Protein 5W98 (pdb70)

Organism: Planobispora rosea (NCBI:txid35762)

B-factor: mean 18.96, std 10.49, range [7.96, 79.74]

Nearest PDB structures (foldseek):
  5w98-assembly1_A  TM=1.003E+00  e=4.709E-50  Planobispora rosea
  8ejz-assembly1_A  TM=9.948E-01  e=1.877E-47  Planobispora rosea
  8ejz-assembly2_B  TM=9.951E-01  e=2.194E-47  Planobispora rosea
  5w99-assembly1_A  TM=9.902E-01  e=6.819E-46  Planobispora rosea
  8ejy-assembly1_A  TM=9.884E-01  e=7.020E-44  Planobispora rosea

Secondary structure (DSSP, 8-state):
---EEEEEE--SS--HHHHHHHGGGGTSSSS-EEEEEE-TTSSEEEEEESSS-S-HHHHHHHHHHHHHHS-------HHHHHHHHHHHHHHHT--S---SPPPTT-EEEEPPPP-HHHHSSHHHHHHHHHHHHHHHHHHHHHHHHHHTT--HHHHHHHHHHHHHHHHSTTTHHHHTHHHHHHHHHHHTT-HHHHHHHHHHHHHTHHHHHHHHHHHHH--HHHHHHHHHHHHHHHHHHHHHHHTSS----TT-HHHHHHHHHHHHHHHHHHHTT--HHHHHHHHHHHHHHHHHHHT-----

Foldseek 3Di:
DAKWKKKFAAQPLPCLVLLLLCVCQLPPDDFQWFWFWDQALHTTIMIMTPDCPPDPVVSCVSNVVVCVVPWHPDDDDQVVCLVVVVVVCVVQVHDADRDDRDDGRDMDTDDDDDDCVPFFAVLSVVLLSVLRRVLRNVLNVVSVVVVVPDDLLLLLLLQLQLLQQLQAVVGLLRRLLVLVVLLCVVCVPVPPVVVVLVVVLVVCQVVLLVSSVVSNVNDPSSVVSVVSLVVSLVVQLVCVVVVRTDFPVVVDSSVRSSVVSSVSSVSSSSRSSQDSNRSSSSSVNSSSSCCVNVVDDNVD

InterPro domains:
  IPR023809 Thiopeptide-type bacteriocin biosynthesis domain [PF14028] (3-317)
  IPR054643 Thiopeptide maturation pyridine synthase TbtD/PbtD [NF045556] (2-328)

Solvent-accessible surface area: 14250 Å² total; per-residue (Å²): 151,113,32,45,11,1,1,0,0,18,13,42,105,71,10,3,128,2,0,33,26,0,69,60,3,18,77,78,42,112,39,43,17,8,2,35,52,30,43,1,54,0,46,2,0,0,0,6,4,8,71,102,92,2,37,57,121,74,0,100,104,28,0,11,77,24,10,185,66,108,40,2,183,52,226,50,71,51,116,162,30,18,62,96,14,137,164,63,11,149,78,64,96,20,149,41,88,25,74,94,18,9,108,38,29,43,34,52,134,25,116,48,30,66,62,52,106,52,23,34,24,73,48,0,27,50,1,26,15,34,0,13,18,41,0,0,82,24,0,4,80,27,0,58,13,19,54,90,67,79,68,58,56,21,11,0,2,17,5,0,0,7,0,0,74,58,22,11,135,63,8,5,45,32,2,0,54,12,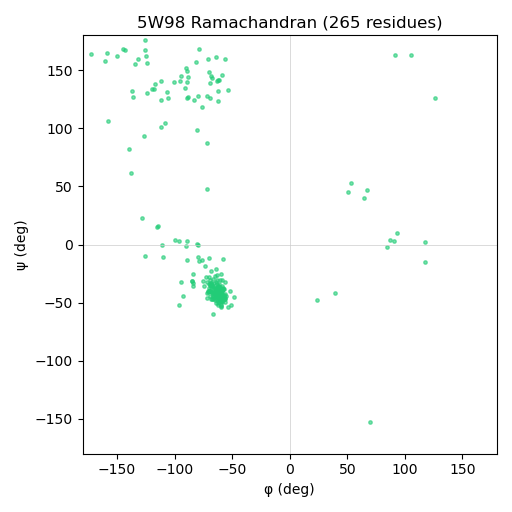0,45,68,40,0,59,79,78,8,89,62,36,67,48,58,79,129,174,14,61,55,76,0,128,104,108,12,120,69,17,73,50,54,0,28,48,10,33,113,29,28,117,105,2,160,71,5,16,39,33,0,83,51,16,16,48,89,0,52,116,22,31,92,83,54,22,8,69,74,126,137,116,235,32,93,19,50,32,57,7,42,15,0,0,45,1,0,14,67,0,0,42,4,1,20,4,72,49,67,61,47,1,35,6,0,4,15,0,0,7,0,0,39,69,57,77,70,45,44,34,175,132

Radius of gyration: 19.6 Å; Cα contacts (8 Å, |Δi|>4): 431; chains: 1; bounding box: 50×50×45 Å

Sequence (300 aa):
MTWRRFDVAYHDPDLDRLILAARPLLSSESPGRSSWFQRHWVVRGPHLELWFDHPEPSWERVREVLGTHLRAHPSRTRIDPDRLLPQHRRLALAEQIDEPLLLPFYDDNTLLHRAVPRSRVHVLGSAAAEDDLFHDFHAAASTAAFDQLDAVVVAGESRLGLAFELMMIAAAHAHAEGGITGGFVSFRSHAEAFLAGAAGLRERWEAEYRTRAEALRAQQVAAVVTGTPRGRAWTGLLDGFAGRGDELIASGALTTVEVLRSPSFRRYRLLLNLTYLQMSSRLGVTAVQRSLLCHFAASAVEEEYGVSAEI

Structure (mmCIF, N/CA/C/O backbone):
data_5W98
#
_entry.id   5W98
#
_cell.length_a   44.247
_cell.length_b   88.132
_cell.length_c   44.473
_cell.angle_alpha   90.00
_cell.angle_beta   109.78
_cell.angle_gamma   90.00
#
_symmetry.space_group_name_H-M   'P 1 21 1'
#
loop_
_entity.id
_entity.type
_entity.pdbx_description
1 polymer PbtD
2 non-polymer '2-(N-MORPHOLINO)-ETHANESULFONIC ACID'
3 water water
#
loop_
_atom_site.group_PDB
_atom_site.id
_atom_site.type_symbol
_atom_site.label_atom_id
_atom_site.label_alt_id
_atom_site.label_comp_id
_atom_site.label_asym_id
_atom_site.label_entity_id
_atom_site.label_seq_id
_atom_site.pdbx_PDB_ins_code
_atom_site.Cartn_x
_atom_site.Cartn_y
_atom_site.Cartn_z
_atom_site.occupancy
_atom_site.B_iso_or_equiv
_atom_site.auth_seq_id
_atom_site.auth_comp_id
_atom_site.auth_asym_id
_atom_site.auth_atom_id
_atom_site.pdbx_PDB_model_num
ATOM 1 N N . MET A 1 4 ? 23.382 -22.128 27.562 1.00 52.88 1 MET A N 1
ATOM 2 C CA . MET A 1 4 ? 22.445 -22.790 26.599 1.00 45.33 1 MET A CA 1
ATOM 3 C C . MET A 1 4 ? 23.039 -24.102 26.061 1.00 38.33 1 MET A C 1
ATOM 4 O O . MET A 1 4 ? 24.171 -24.471 26.428 1.00 40.09 1 MET A O 1
ATOM 9 N N . THR A 1 5 ? 22.249 -24.763 25.198 1.00 32.68 2 THR A N 1
ATOM 10 C CA . THR A 1 5 ? 22.469 -26.113 24.649 1.00 34.07 2 THR A CA 1
ATOM 11 C C . THR A 1 5 ? 22.805 -26.147 23.068 1.00 29.49 2 THR A C 1
ATOM 12 O O . THR A 1 5 ? 22.006 -26.087 22.087 1.00 32.75 2 THR A O 1
ATOM 16 N N . TRP A 1 6 ? 24.062 -26.306 22.883 1.00 18.26 3 TRP A N 1
ATOM 17 C CA . TRP A 1 6 ? 24.689 -26.158 21.546 1.00 14.48 3 TRP A CA 1
ATOM 18 C C . TRP A 1 6 ? 24.724 -27.434 20.774 1.00 13.33 3 TRP A C 1
ATOM 19 O O . TRP A 1 6 ? 24.851 -28.559 21.369 1.00 14.97 3 TRP A O 1
ATOM 30 N N . ARG A 1 7 ? 24.703 -27.361 19.500 1.00 11.86 4 ARG A N 1
ATOM 31 C CA . ARG A 1 7 ? 25.022 -28.420 18.526 1.00 11.74 4 ARG A CA 1
ATOM 32 C C . ARG A 1 7 ? 26.219 -27.960 17.756 1.00 11.71 4 ARG A C 1
ATOM 33 O O . ARG A 1 7 ? 26.313 -26.776 17.384 1.00 13.01 4 ARG A O 1
ATOM 41 N N . ARG A 1 8 ? 27.149 -28.806 17.502 1.00 11.04 5 ARG A N 1
ATOM 42 C CA . ARG A 1 8 ? 28.398 -28.557 16.725 1.00 11.07 5 ARG A CA 1
ATOM 43 C C . ARG A 1 8 ? 28.481 -29.543 15.587 1.00 11.12 5 ARG A C 1
ATOM 44 O O . ARG A 1 8 ? 28.300 -30.779 15.799 1.00 12.83 5 ARG A O 1
ATOM 52 N N . PHE A 1 9 ? 28.733 -29.083 14.373 1.00 9.85 6 PHE A N 1
ATOM 53 C CA . PHE A 1 9 ? 28.968 -29.922 13.221 1.00 10.02 6 PHE A CA 1
ATOM 54 C C . PHE A 1 9 ? 30.321 -29.594 12.748 1.00 10.45 6 PHE A C 1
ATOM 55 O O . PHE A 1 9 ? 30.682 -28.399 12.578 1.00 11.74 6 PHE A O 1
ATOM 63 N N . ASP A 1 10 ? 31.145 -30.593 12.444 1.00 10.35 7 ASP A N 1
ATOM 64 C CA . ASP A 1 10 ? 32.467 -30.446 11.865 1.00 10.20 7 ASP A CA 1
ATOM 65 C C . ASP A 1 10 ? 32.449 -30.828 10.419 1.00 10.59 7 ASP A C 1
ATOM 66 O O . ASP A 1 10 ? 31.953 -31.938 10.023 1.00 12.46 7 ASP A O 1
ATOM 71 N N . VAL A 1 11 ? 32.906 -29.962 9.531 1.00 9.31 8 VAL A N 1
ATOM 72 C CA . VAL A 1 11 ? 32.980 -30.194 8.075 1.00 9.36 8 VAL A CA 1
ATOM 73 C C . VAL A 1 11 ? 34.439 -30.352 7.781 1.00 9.37 8 VAL A C 1
ATOM 74 O O . VAL A 1 11 ? 35.204 -29.390 7.760 1.00 9.68 8 VAL A O 1
ATOM 78 N N . ALA A 1 12 ? 34.852 -31.607 7.552 1.00 9.28 9 ALA A N 1
ATOM 79 C C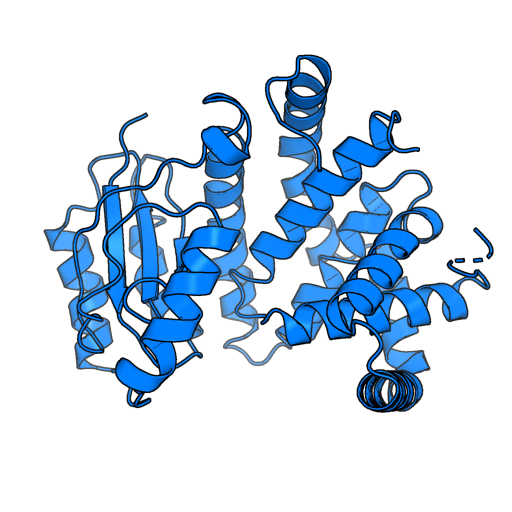A . ALA A 1 12 ? 36.258 -31.858 7.283 1.00 9.72 9 ALA A CA 1
ATOM 80 C C . ALA A 1 12 ? 36.616 -31.341 5.900 1.00 10.12 9 ALA A C 1
ATOM 81 O O . ALA A 1 12 ? 35.957 -31.698 4.920 1.00 10.92 9 ALA A O 1
ATOM 83 N N . TYR A 1 13 ? 37.644 -30.523 5.775 1.00 9.81 10 TYR A N 1
ATOM 84 C CA . TYR A 1 13 ? 38.024 -29.868 4.518 1.00 10.03 10 TYR A CA 1
ATOM 85 C C . TYR A 1 13 ? 39.439 -29.512 4.649 1.00 11.38 10 TYR A C 1
ATOM 86 O O . TYR A 1 13 ? 39.761 -28.623 5.449 1.00 12.46 10 TYR A O 1
ATOM 95 N N . HIS A 1 14 ? 40.327 -30.232 3.969 1.00 11.10 11 HIS A N 1
ATOM 96 C CA . HIS A 1 14 ? 41.757 -30.142 4.285 1.00 11.43 11 HIS A CA 1
ATOM 97 C C . HIS A 1 14 ? 42.423 -29.078 3.500 1.00 12.53 11 HIS A C 1
ATOM 98 O O . HIS A 1 14 ? 43.513 -28.617 3.908 1.00 15.37 11 HIS A O 1
ATOM 105 N N . ASP A 1 15 ? 41.855 -28.527 2.490 1.00 11.09 12 ASP A N 1
ATOM 106 C CA . ASP A 1 15 ? 42.365 -27.381 1.765 1.00 13.12 12 ASP A CA 1
ATOM 107 C C . ASP A 1 15 ? 42.258 -26.171 2.674 1.00 13.18 12 ASP A C 1
ATOM 108 O O . ASP A 1 15 ? 41.132 -25.898 3.129 1.00 12.72 12 ASP A O 1
ATOM 113 N N . PRO A 1 16 ? 43.323 -25.401 2.927 1.00 13.49 13 PRO A N 1
ATOM 114 C CA . PRO A 1 16 ? 43.189 -24.195 3.750 1.00 13.85 13 PRO A CA 1
ATOM 115 C C . PRO A 1 16 ? 42.239 -23.179 3.216 1.00 13.50 13 PRO A C 1
ATOM 116 O O . PRO A 1 16 ? 41.773 -22.317 4.007 1.00 14.04 13 PRO A O 1
ATOM 120 N N . ASP A 1 17 ? 41.993 -23.144 1.931 1.00 12.82 14 ASP A N 1
ATOM 121 C CA . ASP A 1 17 ? 41.043 -22.176 1.379 1.00 13.98 14 ASP A CA 1
ATOM 122 C C . ASP A 1 17 ? 39.591 -22.645 1.559 1.00 14.31 14 ASP A C 1
ATOM 123 O O . ASP A 1 17 ? 39.075 -23.478 0.824 1.00 14.85 14 ASP A O 1
ATOM 128 N N . LEU A 1 18 ? 38.956 -22.120 2.587 1.00 13.15 15 LEU A N 1
ATOM 129 C CA . LEU A 1 18 ? 37.582 -22.464 3.006 1.00 12.84 15 LEU A CA 1
ATOM 130 C C . LEU A 1 18 ? 36.599 -21.457 2.539 1.00 11.96 15 LEU A C 1
ATOM 131 O O . LEU A 1 18 ? 35.420 -21.593 2.898 1.00 12.73 15 LEU A O 1
ATOM 136 N N . ASP A 1 19 ? 36.956 -20.465 1.793 1.00 12.17 16 ASP A N 1
ATOM 137 C CA . ASP A 1 19 ? 36.054 -19.341 1.561 1.00 13.84 16 ASP A CA 1
ATOM 138 C C . ASP A 1 19 ? 34.742 -19.760 0.922 1.00 12.48 16 ASP A C 1
ATOM 139 O O . ASP A 1 19 ? 33.687 -19.379 1.363 1.00 13.48 16 ASP A O 1
ATOM 144 N N . ARG A 1 20 ? 34.831 -20.569 -0.155 1.00 12.64 17 ARG A N 1
ATOM 145 C CA . ARG A 1 20 ? 33.616 -20.974 -0.845 1.00 13.29 17 ARG A CA 1
ATOM 146 C C . ARG A 1 20 ? 32.801 -21.962 -0.050 1.00 10.86 17 ARG A C 1
ATOM 147 O O . ARG A 1 20 ? 31.575 -21.947 -0.134 1.00 12.31 17 ARG A O 1
ATOM 155 N N . LEU A 1 21 ? 33.421 -22.814 0.731 1.00 10.95 18 LEU A N 1
ATOM 156 C CA . LEU A 1 21 ? 32.696 -23.692 1.613 1.00 10.15 18 LEU A CA 1
ATOM 157 C C . LEU A 1 21 ? 31.883 -22.889 2.640 1.00 10.82 18 LEU A C 1
ATOM 158 O O . LEU A 1 21 ? 30.723 -23.143 2.928 1.00 11.17 18 LEU A O 1
ATOM 163 N N . ILE A 1 22 ? 32.584 -21.916 3.285 1.00 10.27 19 ILE A N 1
ATOM 164 C CA . ILE A 1 22 ? 31.906 -21.032 4.274 1.00 10.33 19 ILE A CA 1
ATOM 165 C C . ILE A 1 22 ? 30.729 -20.307 3.623 1.00 10.67 19 ILE A C 1
ATOM 166 O O . ILE A 1 22 ? 29.619 -20.258 4.157 1.00 10.58 19 ILE A O 1
ATOM 171 N N . LEU A 1 23 ? 30.928 -19.774 2.411 1.00 11.00 20 LEU A N 1
ATOM 172 C CA . LEU A 1 23 ? 29.827 -19.071 1.723 1.00 11.79 20 LEU A CA 1
ATOM 173 C C . LEU A 1 23 ? 28.705 -20.039 1.373 1.00 12.21 20 LEU A C 1
ATOM 174 O O . LEU A 1 23 ? 27.544 -19.672 1.494 1.00 13.39 20 LEU A O 1
ATOM 179 N N . ALA A 1 24 ? 28.985 -21.292 1.071 1.00 11.93 21 ALA A N 1
ATOM 180 C CA . ALA A 1 24 ? 27.911 -22.289 0.841 1.00 11.70 21 ALA A CA 1
ATOM 181 C C . ALA A 1 24 ? 27.158 -22.566 2.089 1.00 12.05 21 ALA A C 1
ATOM 182 O O . ALA A 1 24 ? 25.975 -22.893 2.070 1.00 13.57 21 ALA A O 1
ATOM 184 N N . ALA A 1 25 ? 27.793 -22.448 3.240 1.00 11.77 22 ALA A N 1
ATOM 185 C CA . ALA A 1 25 ? 27.121 -22.652 4.543 1.00 11.53 22 ALA A CA 1
ATOM 186 C C . ALA A 1 25 ? 26.290 -21.466 4.980 1.00 11.56 22 ALA A C 1
ATOM 187 O O . ALA A 1 25 ? 25.501 -21.610 5.902 1.00 13.68 22 ALA A O 1
ATOM 189 N N . ARG A 1 26 ? 26.443 -20.320 4.378 1.00 11.17 23 ARG A N 1
ATOM 190 C CA . ARG A 1 26 ? 25.783 -19.083 4.805 1.00 11.50 23 ARG A CA 1
ATOM 191 C C . ARG A 1 26 ? 24.293 -19.223 5.059 1.00 12.25 23 ARG A C 1
ATOM 192 O O . ARG A 1 26 ? 23.826 -18.754 6.107 1.00 12.08 23 ARG A O 1
ATOM 200 N N . PRO A 1 27 ? 23.513 -19.895 4.160 1.00 11.89 24 PRO A N 1
ATOM 201 C CA . PRO A 1 27 ? 22.081 -20.002 4.451 1.00 13.16 24 PRO A CA 1
ATOM 202 C C . PRO A 1 27 ? 21.844 -20.695 5.768 1.00 12.77 24 PRO A C 1
ATOM 203 O O . PRO A 1 27 ? 20.950 -20.297 6.542 1.00 13.38 24 PRO A O 1
ATOM 207 N N . LEU A 1 28 ? 22.596 -21.749 6.116 1.00 11.54 25 LEU A N 1
ATOM 208 C CA . LEU A 1 28 ? 22.366 -22.435 7.325 1.00 11.72 25 LEU A CA 1
ATOM 209 C C . LEU A 1 28 ? 22.520 -21.566 8.563 1.00 11.02 25 LEU A C 1
ATOM 210 O O . LEU A 1 28 ? 21.870 -21.798 9.570 1.00 11.96 25 LEU A O 1
ATOM 215 N N . LEU A 1 29 ? 23.395 -20.559 8.479 1.00 10.68 26 LEU A N 1
ATOM 216 C CA . LEU A 1 29 ? 23.670 -19.674 9.600 1.00 12.45 26 LEU A CA 1
ATOM 217 C C . LEU A 1 29 ? 22.859 -18.417 9.537 1.00 13.21 26 LEU A C 1
ATOM 218 O O . LEU A 1 29 ? 23.097 -17.523 10.330 1.00 14.82 26 LEU A O 1
ATOM 223 N N A SER A 1 30 ? 21.946 -18.338 8.611 0.65 12.69 27 SER A N 1
ATOM 224 N N B SER A 1 30 ? 21.934 -18.305 8.599 0.35 13.52 27 SER A N 1
ATOM 225 C CA A SER A 1 30 ? 21.238 -17.077 8.352 0.65 12.44 27 SER A CA 1
ATOM 226 C CA B SER A 1 30 ? 21.155 -17.056 8.407 0.35 13.44 27 SER A CA 1
ATOM 227 C C A SER A 1 30 ? 19.744 -17.236 8.232 0.65 13.27 27 SER A C 1
ATOM 228 C C B SER A 1 30 ? 19.708 -17.259 8.060 0.35 13.58 27 SER A C 1
ATOM 229 O O A SER A 1 30 ? 19.081 -16.195 8.086 0.65 14.99 27 SER A O 1
ATOM 230 O O B SER A 1 30 ? 19.047 -16.319 7.533 0.35 13.02 27 SER A O 1
ATOM 235 N N . GLU A 1 31 ? 19.187 -18.435 8.317 1.00 13.17 28 GLU A N 1
ATOM 236 C CA . GLU A 1 31 ? 17.847 -18.716 7.921 1.00 13.50 28 GLU A CA 1
ATOM 237 C C . GLU A 1 31 ? 16.928 -18.966 9.021 1.00 12.85 28 GLU A C 1
ATOM 238 O O . GLU A 1 31 ? 15.679 -18.889 8.740 1.00 15.45 28 GLU A O 1
ATOM 244 N N . SER A 1 32 ? 17.306 -19.301 10.235 1.00 12.45 29 SER A N 1
ATOM 245 C CA . SER A 1 32 ? 16.465 -19.712 11.316 1.00 12.68 29 SER A CA 1
ATOM 246 C C . SER A 1 32 ? 16.753 -19.009 12.624 1.00 13.46 29 SER A C 1
ATOM 247 O O . SER A 1 32 ? 17.896 -18.530 12.839 1.00 13.55 29 SER A O 1
ATOM 250 N N . PRO A 1 33 ? 15.837 -18.964 13.581 1.00 12.96 30 PRO A N 1
ATOM 251 C CA . PRO A 1 33 ? 16.135 -18.436 14.863 1.00 13.64 30 PRO A CA 1
ATOM 252 C C . PRO A 1 33 ? 17.302 -19.082 15.580 1.00 11.85 30 PRO A C 1
ATOM 253 O O . PRO A 1 33 ? 17.580 -20.266 15.331 1.00 13.11 30 PRO A O 1
ATOM 257 N N . GLY A 1 34 ? 17.852 -18.379 16.528 1.00 11.70 31 GLY A N 1
ATOM 258 C CA . GLY A 1 34 ? 18.917 -18.869 17.356 1.00 12.31 31 GLY A CA 1
ATOM 259 C C . GLY A 1 34 ? 20.281 -18.293 17.042 1.00 10.83 31 GLY A C 1
ATOM 260 O O . GLY A 1 34 ? 20.505 -17.737 15.965 1.00 12.28 31 GLY A O 1
ATOM 261 N N . ARG A 1 35 ? 21.204 -18.437 17.968 1.00 10.84 32 ARG A N 1
ATOM 262 C CA . ARG A 1 35 ? 22.584 -18.052 17.689 1.00 10.43 32 ARG A CA 1
ATOM 263 C C . ARG A 1 35 ? 23.258 -19.092 16.835 1.00 10.08 32 ARG A C 1
ATOM 264 O O . ARG A 1 35 ? 23.150 -20.307 17.128 1.00 10.97 32 ARG A O 1
ATOM 272 N N A SER A 1 36 ? 23.989 -18.653 15.841 0.50 10.60 33 SER A N 1
ATOM 273 N N B SER A 1 36 ? 23.951 -18.676 15.769 0.50 9.81 33 SER A N 1
ATOM 274 C CA A SER A 1 36 ? 24.823 -19.555 15.157 0.50 10.89 33 SER A CA 1
ATOM 275 C CA B SER A 1 36 ? 24.620 -19.543 14.809 0.50 9.38 33 SER A CA 1
ATOM 276 C C A SER A 1 36 ? 26.061 -18.903 14.680 0.50 10.17 33 SER A C 1
ATOM 277 C C B SER A 1 36 ? 26.049 -18.904 14.728 0.50 9.36 33 SER A C 1
ATOM 278 O O A SER A 1 36 ? 26.079 -17.748 14.181 0.50 10.11 33 SER A O 1
ATOM 279 O O B SER A 1 36 ? 26.236 -17.666 14.761 0.50 9.03 33 SER A O 1
ATOM 284 N N . TRP A 1 37 ? 27.122 -19.713 14.635 1.00 9.09 34 TRP A N 1
ATOM 285 C CA . TRP A 1 37 ? 28.448 -19.149 14.363 1.00 9.03 34 TRP A CA 1
ATOM 286 C C . TRP A 1 37 ? 29.326 -20.222 13.755 1.00 8.94 34 TRP A C 1
ATOM 287 O O . TRP A 1 37 ? 29.034 -21.443 13.824 1.00 9.23 34 TRP A O 1
ATOM 298 N N . PHE A 1 38 ? 30.435 -19.793 13.182 1.00 8.45 35 PHE A N 1
ATOM 299 C CA . PHE A 1 38 ? 31.419 -20.710 12.627 1.00 8.38 35 PHE A CA 1
ATOM 300 C C . PHE A 1 38 ? 32.814 -20.354 13.014 1.00 8.54 35 PHE A C 1
ATOM 301 O O . PHE A 1 38 ? 33.103 -19.185 13.321 1.00 8.80 35 PHE A O 1
ATOM 309 N N . GLN A 1 39 ? 33.713 -21.341 13.016 1.00 8.32 36 GLN A N 1
ATOM 310 C CA . GLN A 1 39 ? 35.142 -21.098 13.169 1.00 8.71 36 GLN A CA 1
ATOM 311 C C . GLN A 1 39 ? 35.893 -22.165 12.430 1.00 8.73 36 GLN A C 1
ATOM 312 O O . GLN A 1 39 ? 35.378 -23.255 12.159 1.00 9.70 36 GLN A O 1
ATOM 318 N N . ARG A 1 40 ? 37.142 -21.885 12.166 1.00 9.22 37 ARG A N 1
ATOM 319 C CA . ARG A 1 40 ? 38.098 -22.886 11.634 1.00 9.58 37 ARG A CA 1
ATOM 320 C C . ARG A 1 40 ? 38.768 -23.581 12.791 1.00 11.25 37 ARG A C 1
ATOM 321 O O . ARG A 1 40 ? 39.099 -22.882 13.809 1.00 12.67 37 ARG A O 1
ATOM 329 N N . HIS A 1 41 ? 39.005 -24.876 12.780 1.00 10.33 38 HIS A N 1
ATOM 330 C CA . HIS A 1 41 ? 39.673 -25.575 13.845 1.00 10.71 38 HIS A CA 1
ATOM 331 C C . HIS A 1 41 ? 40.527 -26.681 13.247 1.00 11.30 38 HIS A C 1
ATOM 332 O O . HIS A 1 41 ? 40.496 -26.975 12.071 1.00 13.08 38 HIS A O 1
ATOM 339 N N . TRP A 1 42 ? 41.363 -27.207 14.117 1.00 12.88 39 TRP A N 1
ATOM 340 C CA . TRP A 1 42 ? 42.412 -28.154 13.754 1.00 12.49 39 TRP A CA 1
ATOM 341 C C . TRP A 1 42 ? 42.192 -29.529 14.321 1.00 12.49 39 TRP A C 1
ATOM 342 O O . TRP A 1 42 ? 42.874 -30.474 13.797 1.00 13.13 39 TRP A O 1
ATOM 353 N N A VAL A 1 43 ? 41.379 -29.737 15.298 0.54 11.51 40 VAL A N 1
ATOM 354 N N B VAL A 1 43 ? 41.343 -29.756 15.309 0.46 12.12 40 VAL A N 1
ATOM 355 C CA A VAL A 1 43 ? 41.359 -30.987 15.944 0.54 11.94 40 VAL A CA 1
ATOM 356 C CA B VAL A 1 43 ? 41.240 -31.032 15.994 0.46 12.60 40 VAL A CA 1
ATOM 357 C C A VAL A 1 43 ? 40.777 -32.023 14.965 0.54 12.07 40 VAL A C 1
ATOM 358 C C B VAL A 1 43 ? 40.672 -32.088 15.049 0.46 12.79 40 VAL A C 1
ATOM 359 O O A VAL A 1 43 ? 39.842 -31.735 14.219 0.54 11.53 40 VAL A O 1
ATOM 360 O O B VAL A 1 43 ? 39.625 -31.889 14.429 0.46 11.82 40 VAL A O 1
ATOM 367 N N . ARG A 1 44 ? 41.327 -33.245 14.934 1.00 12.11 41 ARG A N 1
ATOM 368 C CA . ARG A 1 44 ? 40.951 -34.288 13.975 1.00 11.54 41 ARG A CA 1
ATOM 369 C C . ARG A 1 44 ? 41.191 -33.796 12.549 1.00 11.42 41 ARG A C 1
ATOM 370 O O . ARG A 1 44 ? 40.575 -34.358 11.598 1.00 12.16 41 ARG A O 1
ATOM 378 N N . GLY A 1 45 ? 42.115 -32.898 12.327 1.00 11.50 42 GLY A N 1
ATOM 379 C CA . GLY A 1 45 ? 42.430 -32.346 11.071 1.00 11.14 42 GLY A CA 1
ATOM 380 C C . GLY A 1 45 ? 41.670 -31.057 10.708 1.00 10.08 42 GLY A C 1
ATOM 381 O O . GLY A 1 45 ? 40.656 -30.763 11.351 1.00 11.28 42 GLY A O 1
ATOM 382 N N . PRO A 1 46 ? 42.125 -30.334 9.762 1.00 10.17 43 PRO A N 1
ATOM 383 C CA . PRO A 1 46 ? 41.464 -29.070 9.420 1.00 10.28 43 PRO A CA 1
ATOM 384 C C . PRO A 1 46 ? 40.039 -29.245 9.160 1.00 10.15 43 PRO A C 1
ATOM 385 O O . PRO A 1 46 ? 39.623 -30.176 8.393 1.00 10.94 43 PRO A O 1
ATOM 389 N N . HIS A 1 47 ? 39.168 -28.413 9.719 1.00 9.37 44 HIS A N 1
ATOM 390 C CA . HIS A 1 47 ? 37.736 -28.525 9.501 1.00 9.25 44 HIS A CA 1
ATOM 391 C C . HIS A 1 47 ? 37.092 -27.213 9.855 1.00 9.02 44 HIS A C 1
ATOM 392 O O . HIS A 1 47 ? 37.639 -26.370 10.593 1.00 11.00 44 HIS A O 1
ATOM 399 N N . LEU A 1 48 ? 35.935 -27.014 9.297 1.00 8.81 45 LEU A N 1
ATOM 400 C CA . LEU A 1 48 ? 35.019 -25.912 9.654 1.00 8.39 45 LEU A CA 1
ATOM 401 C C . LEU A 1 48 ? 34.102 -26.356 10.701 1.00 8.92 45 LEU A C 1
ATOM 402 O O . LEU A 1 48 ? 33.540 -27.473 10.594 1.00 11.38 45 LEU A O 1
ATOM 407 N N . GLU A 1 49 ? 33.865 -25.602 11.736 1.00 8.58 46 GLU A N 1
ATOM 408 C CA . GLU A 1 49 ? 32.889 -25.893 12.759 1.00 8.64 46 GLU A CA 1
ATOM 409 C C . GLU A 1 49 ? 31.697 -24.975 12.609 1.00 8.79 46 GLU A C 1
ATOM 410 O O . GLU A 1 49 ? 31.853 -23.762 12.521 1.00 9.68 46 GLU A O 1
ATOM 416 N N . LEU A 1 50 ? 30.491 -25.536 12.630 1.00 8.84 47 LEU A N 1
ATOM 417 C CA . LEU A 1 50 ? 29.196 -24.821 12.683 1.00 9.29 47 LEU A CA 1
ATOM 418 C C . LEU A 1 50 ? 28.547 -25.054 13.974 1.00 8.84 47 LEU A C 1
ATOM 419 O O . LEU A 1 50 ? 28.366 -26.236 14.384 1.00 10.39 47 LEU A O 1
ATOM 424 N N . TRP A 1 51 ? 28.218 -24.016 14.694 1.00 9.49 48 TRP A N 1
ATOM 425 C CA . TRP A 1 51 ? 27.642 -24.068 16.053 1.00 9.48 48 TRP A CA 1
ATOM 426 C C . TRP A 1 51 ? 26.282 -23.452 16.027 1.00 9.44 48 TRP A C 1
ATOM 427 O O . TRP A 1 51 ? 26.132 -22.330 15.523 1.00 10.17 48 TRP A O 1
ATOM 438 N N . PHE A 1 52 ? 25.304 -24.098 16.640 1.00 9.31 49 PHE A N 1
ATOM 439 C CA . PHE A 1 52 ? 23.907 -23.641 16.687 1.00 9.88 49 PHE A CA 1
ATOM 440 C C . PHE A 1 52 ? 23.338 -23.823 18.052 1.00 10.65 49 PHE A C 1
ATOM 441 O O . PHE A 1 52 ? 23.495 -24.945 18.635 1.00 11.96 49 PHE A O 1
ATOM 449 N N . ASP A 1 53 ? 22.680 -22.848 18.646 1.00 10.81 50 ASP A N 1
ATOM 450 C CA . ASP A 1 53 ? 21.990 -23.072 19.942 1.00 11.64 50 ASP A CA 1
ATOM 451 C C . ASP A 1 53 ? 20.541 -23.369 19.796 1.00 11.25 50 ASP A C 1
ATOM 452 O O . ASP A 1 53 ? 19.875 -23.584 20.871 1.00 14.25 50 ASP A O 1
ATOM 457 N N . HIS A 1 54 ? 20.006 -23.471 18.627 1.00 11.34 51 HIS A N 1
ATOM 458 C CA . HIS A 1 54 ? 18.594 -23.833 18.395 1.00 12.86 51 HIS A CA 1
ATOM 459 C C . HIS A 1 54 ? 18.522 -25.019 17.478 1.00 14.83 51 HIS A C 1
ATOM 460 O O . HIS A 1 54 ? 19.526 -25.451 16.912 1.00 15.28 51 HIS A O 1
ATOM 467 N N . PRO A 1 55 ? 17.394 -25.738 17.404 1.00 17.13 52 PRO A N 1
ATOM 468 C CA . PRO A 1 55 ? 17.291 -26.989 16.734 1.00 18.51 52 PRO A CA 1
ATOM 469 C C . PRO A 1 55 ? 17.295 -26.989 15.223 1.00 15.82 52 PRO A C 1
ATOM 470 O O . PRO A 1 55 ? 17.566 -28.021 14.614 1.00 18.58 52 PRO A O 1
ATOM 474 N N . GLU A 1 56 ? 17.032 -25.871 14.598 1.00 15.54 53 GLU A N 1
ATOM 475 C CA . GLU A 1 56 ? 17.123 -25.730 13.179 1.00 16.14 53 GLU A CA 1
ATOM 476 C C . GLU A 1 56 ? 18.277 -24.798 12.825 1.00 15.36 53 GLU A C 1
ATOM 477 O O . GLU A 1 56 ? 18.502 -23.849 13.552 1.00 16.63 53 GLU A O 1
ATOM 483 N N . PRO A 1 57 ? 19.022 -25.104 11.757 1.00 14.37 54 PRO A N 1
ATOM 484 C CA . PRO A 1 57 ? 18.854 -26.198 10.804 1.00 15.43 54 PRO A CA 1
ATOM 485 C C . PRO A 1 57 ? 19.125 -27.517 11.391 1.00 15.54 54 PRO A C 1
ATOM 486 O O . PRO A 1 57 ? 20.059 -27.717 12.148 1.00 15.64 54 PRO A O 1
ATOM 490 N N . SER A 1 58 ? 18.250 -28.467 10.998 1.00 17.39 55 SER A N 1
ATOM 491 C CA . SER A 1 58 ? 18.437 -29.861 11.388 1.00 17.89 55 SER A CA 1
ATOM 492 C C . SER A 1 58 ? 19.710 -30.445 10.803 1.00 17.15 55 SER A C 1
ATOM 493 O O . SER A 1 58 ? 20.239 -29.952 9.819 1.00 16.13 55 SER A O 1
ATOM 496 N N . TRP A 1 59 ? 20.193 -31.559 11.387 1.00 17.82 56 TRP A N 1
ATOM 497 C CA . TRP A 1 59 ? 21.258 -32.324 10.739 1.00 17.01 56 TRP A CA 1
ATOM 498 C C . TRP A 1 59 ? 20.962 -32.680 9.296 1.00 16.28 56 TRP A C 1
ATOM 499 O O . TRP A 1 59 ? 21.825 -32.537 8.409 1.00 16.21 56 TRP A O 1
ATOM 510 N N . GLU A 1 60 ? 19.716 -33.051 8.989 1.00 17.63 57 GLU A N 1
ATOM 511 C CA . GLU A 1 60 ? 19.385 -33.322 7.616 1.00 19.82 57 GLU A CA 1
ATOM 512 C C . GLU A 1 60 ? 19.569 -32.117 6.666 1.00 16.04 57 GLU A C 1
ATOM 513 O O . GLU A 1 60 ? 20.006 -32.210 5.558 1.00 17.89 57 GLU A O 1
ATOM 519 N N . ARG A 1 61 ? 19.167 -30.948 7.135 1.00 15.86 58 ARG A N 1
ATOM 520 C CA . ARG A 1 61 ? 19.279 -29.731 6.349 1.00 15.54 58 ARG A CA 1
ATOM 521 C C . ARG A 1 61 ? 20.782 -29.370 6.181 1.00 13.57 58 ARG A C 1
ATOM 522 O O . ARG A 1 61 ? 21.185 -28.992 5.103 1.00 14.77 58 ARG A O 1
ATOM 530 N N . VAL A 1 62 ? 21.584 -29.525 7.235 1.00 14.44 59 VAL A N 1
ATOM 531 C CA . VAL A 1 62 ? 23.008 -29.260 7.129 1.00 13.18 59 VAL A CA 1
ATOM 532 C C . VAL A 1 62 ? 23.645 -30.188 6.068 1.00 13.50 59 VAL A C 1
ATOM 533 O O . VAL A 1 62 ? 24.378 -29.752 5.203 1.00 14.38 59 VAL A O 1
ATOM 537 N N . ARG A 1 63 ? 23.253 -31.465 6.119 1.00 14.91 60 ARG A N 1
ATOM 538 C CA . ARG A 1 63 ? 23.752 -32.436 5.145 1.00 17.13 60 ARG A CA 1
ATOM 539 C C . ARG A 1 63 ? 23.329 -32.120 3.747 1.00 16.60 60 ARG A C 1
ATOM 540 O O . ARG A 1 63 ? 24.137 -32.241 2.790 1.00 19.18 60 ARG A O 1
ATOM 548 N N . GLU A 1 64 ? 22.092 -31.683 3.542 1.00 18.32 61 GLU A N 1
ATOM 549 C CA . GLU A 1 64 ? 21.611 -31.324 2.227 1.00 22.75 61 GLU A CA 1
ATOM 550 C C . GLU A 1 64 ? 22.438 -30.229 1.662 1.00 20.20 61 GLU A C 1
ATOM 551 O O . GLU A 1 64 ? 23.001 -30.352 0.551 1.00 23.80 61 GLU A O 1
ATOM 557 N N . VAL A 1 65 ? 22.628 -29.146 2.382 1.00 16.78 62 VAL A N 1
ATOM 558 C CA . VAL A 1 65 ? 23.300 -27.968 1.825 1.00 17.40 62 VAL A CA 1
ATOM 559 C C . VAL A 1 65 ? 24.789 -28.290 1.664 1.00 15.82 62 VAL A C 1
ATOM 560 O O . VAL A 1 65 ? 25.357 -28.043 0.597 1.00 16.19 62 VAL A O 1
ATOM 564 N N . LEU A 1 66 ? 25.417 -28.874 2.672 1.00 13.91 63 LEU A N 1
ATOM 565 C CA . LEU A 1 66 ? 26.853 -29.021 2.561 1.00 13.98 63 LEU A CA 1
ATOM 566 C C . LEU A 1 66 ? 27.255 -30.245 1.804 1.00 14.44 63 LEU A C 1
ATOM 567 O O . LEU A 1 66 ? 28.323 -30.217 1.146 1.00 15.07 63 LEU A O 1
ATOM 572 N N . GLY A 1 67 ? 26.483 -31.299 1.876 1.00 15.46 64 GLY A N 1
ATOM 573 C CA . GLY A 1 67 ? 26.770 -32.523 1.089 1.00 16.66 64 GLY A CA 1
ATOM 574 C C . GLY A 1 67 ? 26.775 -32.190 -0.360 1.00 16.75 64 GLY A C 1
ATOM 575 O O . GLY A 1 67 ? 27.681 -32.637 -1.168 1.00 16.51 64 GLY A O 1
ATOM 576 N N . THR A 1 68 ? 25.840 -31.380 -0.818 1.00 18.17 65 THR A N 1
ATOM 577 C CA . THR A 1 68 ? 25.788 -30.969 -2.174 1.00 18.62 65 THR A CA 1
ATOM 578 C C . THR A 1 68 ? 27.077 -30.220 -2.599 1.00 17.84 65 THR A C 1
ATOM 579 O O . THR A 1 68 ? 27.695 -30.445 -3.653 1.00 18.40 65 THR A O 1
ATOM 583 N N . HIS A 1 69 ? 27.496 -29.246 -1.766 1.00 16.16 66 HIS A N 1
ATOM 584 C CA . HIS A 1 69 ? 28.668 -28.501 -2.051 1.00 14.70 66 HIS A CA 1
ATOM 585 C C . HIS A 1 69 ? 29.901 -29.409 -2.148 1.00 13.94 66 HIS A C 1
ATOM 586 O O . HIS A 1 69 ? 30.708 -29.214 -3.016 1.00 14.66 66 HIS A O 1
ATOM 593 N N . LEU A 1 70 ? 30.036 -30.246 -1.163 1.00 12.61 67 LEU A N 1
ATOM 594 C CA . LEU A 1 70 ? 31.240 -31.138 -1.041 1.00 12.60 67 LEU A CA 1
ATOM 595 C C . LEU A 1 70 ? 31.312 -32.124 -2.255 1.00 12.86 67 LEU A C 1
ATOM 596 O O . LEU A 1 70 ? 32.394 -32.493 -2.641 1.00 14.82 67 LEU A O 1
ATOM 601 N N . ARG A 1 71 ? 30.204 -32.559 -2.763 1.00 13.51 68 ARG A N 1
ATOM 602 C CA . ARG A 1 71 ? 30.213 -33.427 -3.953 1.00 13.31 68 ARG A CA 1
ATOM 603 C C . ARG A 1 71 ? 30.640 -32.691 -5.158 1.00 14.13 68 ARG A C 1
ATOM 604 O O . ARG A 1 71 ? 31.326 -33.236 -6.065 1.00 15.19 68 ARG A O 1
ATOM 612 N N . ALA A 1 72 ? 30.316 -31.401 -5.308 1.00 13.76 69 ALA A N 1
ATOM 613 C CA . ALA A 1 72 ? 30.694 -30.588 -6.407 1.00 13.65 69 ALA A CA 1
ATOM 614 C C . ALA A 1 72 ? 32.064 -29.946 -6.369 1.00 14.08 69 ALA A C 1
ATOM 615 O O . ALA A 1 72 ? 32.750 -29.734 -7.343 1.00 16.30 69 ALA A O 1
ATOM 617 N N . HIS A 1 73 ? 32.514 -29.596 -5.128 1.00 13.33 70 HIS A N 1
ATOM 618 C CA . HIS A 1 73 ? 33.696 -28.805 -4.915 1.00 13.55 70 HIS A CA 1
ATOM 619 C C . HIS A 1 73 ? 34.494 -29.397 -3.749 1.00 12.66 70 HIS A C 1
ATOM 620 O O . HIS A 1 73 ? 34.719 -28.737 -2.730 1.00 13.39 70 HIS A O 1
ATOM 627 N N . PRO A 1 74 ? 34.952 -30.633 -3.883 1.00 11.74 71 PRO A N 1
ATOM 628 C CA . PRO A 1 74 ? 35.709 -31.228 -2.813 1.00 11.46 71 PRO A CA 1
ATOM 629 C C . PRO A 1 74 ? 37.071 -30.636 -2.608 1.00 11.34 71 PRO A C 1
ATOM 630 O O . PRO A 1 74 ? 37.746 -30.234 -3.546 1.00 12.87 71 PRO A O 1
ATOM 634 N N . SER A 1 75 ? 37.559 -30.620 -1.389 1.00 10.83 72 SER A N 1
ATOM 635 C CA . SER A 1 75 ? 38.970 -30.395 -1.110 1.00 10.55 72 SER A CA 1
ATOM 636 C C . SER A 1 75 ? 39.797 -31.517 -1.703 1.00 10.80 72 SER A C 1
ATOM 637 O O . SER A 1 75 ? 39.420 -32.687 -1.599 1.00 11.06 72 SER A O 1
ATOM 640 N N . ARG A 1 76 ? 40.962 -31.153 -2.253 1.00 12.30 73 ARG A N 1
ATOM 641 C CA . ARG A 1 76 ? 41.895 -32.116 -2.862 1.00 13.68 73 ARG A CA 1
ATOM 642 C C . ARG A 1 76 ? 43.248 -31.939 -2.317 1.00 14.92 73 ARG A C 1
ATOM 643 O O . ARG A 1 76 ? 44.244 -32.428 -2.881 1.00 17.19 73 ARG A O 1
ATOM 651 N N . THR A 1 77 ? 43.390 -31.346 -1.117 1.00 14.47 74 THR A N 1
ATOM 652 C CA . THR A 1 77 ? 44.679 -31.169 -0.420 1.00 14.60 74 THR A CA 1
ATOM 653 C C . THR A 1 77 ? 44.954 -32.344 0.406 1.00 15.88 74 THR A C 1
ATOM 654 O O . THR A 1 77 ? 44.114 -32.741 1.200 1.00 18.17 74 THR A O 1
ATOM 658 N N . ARG A 1 78 ? 46.106 -33.003 0.294 1.00 17.52 75 ARG A N 1
ATOM 659 C CA . ARG A 1 78 ? 46.364 -34.169 1.093 1.00 19.81 75 ARG A CA 1
ATOM 660 C C . ARG A 1 78 ? 47.128 -33.738 2.346 1.00 22.38 75 ARG A C 1
ATOM 661 O O . ARG A 1 78 ? 47.892 -32.822 2.319 1.00 25.81 75 ARG A O 1
ATOM 669 N N . ILE A 1 79 ? 46.847 -34.396 3.446 1.00 21.62 76 ILE A N 1
ATOM 670 C CA . ILE A 1 79 ? 47.571 -34.154 4.695 1.00 23.30 76 ILE A CA 1
ATOM 671 C C . ILE A 1 79 ? 48.117 -35.471 5.200 1.00 26.92 76 ILE A C 1
ATOM 672 O O . ILE A 1 79 ? 47.776 -36.560 4.744 1.00 25.52 76 ILE A O 1
ATOM 677 N N . ASP A 1 80 ? 48.862 -35.372 6.289 1.00 27.87 77 ASP A N 1
ATOM 678 C CA . ASP A 1 80 ? 49.474 -36.553 6.889 1.00 31.14 77 ASP A CA 1
ATOM 679 C C . ASP A 1 80 ? 49.153 -36.718 8.369 1.00 26.53 77 ASP A C 1
ATOM 680 O O . ASP A 1 80 ? 49.883 -36.092 9.168 1.00 31.76 77 ASP A O 1
ATOM 685 N N . PRO A 1 81 ? 48.094 -37.493 8.732 1.00 25.52 78 PRO A N 1
ATOM 686 C CA . PRO A 1 81 ? 47.670 -37.603 10.130 1.00 28.12 78 PRO A CA 1
ATOM 687 C C . PRO A 1 81 ? 48.750 -38.121 11.106 1.00 37.23 78 PRO A C 1
ATOM 688 O O . PRO A 1 81 ? 48.560 -37.993 12.349 1.00 31.07 78 PRO A O 1
ATOM 692 N N . ASP A 1 82 ? 49.862 -38.652 10.577 1.00 42.15 79 ASP A N 1
ATOM 693 C CA . ASP A 1 82 ? 51.001 -39.107 11.431 1.00 42.01 79 ASP A CA 1
ATOM 694 C C . ASP A 1 82 ? 52.124 -38.082 11.653 1.00 45.18 79 ASP A C 1
ATOM 695 O O . ASP A 1 82 ? 52.686 -38.050 12.737 1.00 54.64 79 ASP A O 1
ATOM 700 N N . ARG A 1 83 ? 52.408 -37.214 10.698 1.00 46.69 80 ARG A N 1
ATOM 701 C CA . ARG A 1 83 ? 53.176 -35.993 10.957 1.00 46.92 80 ARG A CA 1
ATOM 702 C C . ARG A 1 83 ? 52.384 -34.937 11.804 1.00 49.92 80 ARG A C 1
ATOM 703 O O . ARG A 1 83 ? 53.003 -34.120 12.520 1.00 52.66 80 ARG A O 1
ATOM 711 N N . LEU A 1 84 ? 51.038 -34.923 11.726 1.00 35.64 81 LEU A N 1
ATOM 712 C CA . LEU A 1 84 ? 50.266 -33.942 12.508 1.00 32.49 81 LEU A CA 1
ATOM 713 C C . LEU A 1 84 ? 49.988 -34.347 13.935 1.00 28.60 81 LEU A C 1
ATOM 714 O O . LEU A 1 84 ? 49.870 -33.446 14.780 1.00 28.10 81 LEU A O 1
ATOM 719 N N . LEU A 1 85 ? 49.760 -35.612 14.218 1.00 28.91 82 LEU A N 1
ATOM 720 C CA . LEU A 1 85 ? 49.266 -36.026 15.525 1.00 33.49 82 LEU A CA 1
ATOM 721 C C . LEU A 1 85 ? 50.122 -35.557 16.702 1.00 39.27 82 LEU A C 1
ATOM 722 O O . LEU A 1 85 ? 49.538 -35.187 17.706 1.00 30.55 82 LEU A O 1
ATOM 727 N N . PRO A 1 86 ? 51.467 -35.671 16.609 1.00 42.90 83 PRO A N 1
ATOM 728 C CA . PRO A 1 86 ? 52.389 -35.087 17.624 1.00 41.56 83 PRO A CA 1
ATOM 729 C C . PRO A 1 86 ? 52.175 -33.620 17.964 1.00 39.24 83 PRO A C 1
ATOM 730 O O . PRO A 1 86 ? 52.103 -33.266 19.166 1.00 37.64 83 PRO A O 1
ATOM 734 N N . GLN A 1 87 ? 52.125 -32.791 16.931 1.00 33.50 84 GLN A N 1
ATOM 735 C CA . GLN A 1 87 ? 51.902 -31.363 17.039 1.00 35.68 84 GLN A CA 1
ATOM 736 C C . GLN A 1 87 ? 50.520 -31.076 17.689 1.00 32.52 84 GLN A C 1
ATOM 737 O O . GLN A 1 87 ? 50.395 -30.167 18.481 1.00 26.38 84 GLN A O 1
ATOM 743 N N . HIS A 1 88 ? 49.471 -31.786 17.232 1.00 27.99 85 HIS A N 1
ATOM 744 C CA . HIS A 1 88 ? 48.164 -31.757 17.872 1.00 23.93 85 HIS A CA 1
ATOM 745 C C . HIS A 1 88 ? 48.091 -32.160 19.344 1.00 22.32 85 HIS A C 1
ATOM 746 O O . HIS A 1 88 ? 47.376 -31.506 20.125 1.00 21.27 85 HIS A O 1
ATOM 753 N N . ARG A 1 89 ? 48.868 -33.151 19.789 1.00 25.65 86 ARG A N 1
ATOM 754 C CA . ARG A 1 89 ? 48.902 -33.533 21.209 1.00 28.42 86 ARG A CA 1
ATOM 755 C C . ARG A 1 89 ? 49.485 -32.353 22.020 1.00 26.10 86 ARG A C 1
ATOM 756 O O . ARG A 1 89 ? 48.994 -32.045 23.066 1.00 25.91 86 ARG A O 1
ATOM 764 N N . ARG A 1 90 ? 50.526 -31.720 21.495 1.00 28.35 87 ARG A N 1
ATOM 765 C CA . ARG A 1 90 ? 51.108 -30.525 22.106 1.00 32.03 87 ARG A CA 1
ATOM 766 C C . ARG A 1 90 ? 50.172 -29.349 22.130 1.00 30.40 87 ARG A C 1
ATOM 767 O O . ARG A 1 90 ? 49.981 -28.681 23.192 1.00 29.41 87 ARG A O 1
ATOM 775 N N . LEU A 1 91 ? 49.579 -29.051 20.973 1.00 29.02 88 LEU A N 1
ATOM 776 C CA . LEU A 1 91 ? 48.636 -27.979 20.885 1.00 28.57 88 LEU A CA 1
ATOM 777 C C . LEU A 1 91 ? 47.409 -28.184 21.786 1.00 22.59 88 LEU A C 1
ATOM 778 O O . LEU A 1 91 ? 46.898 -27.203 22.362 1.00 25.75 88 LEU A O 1
ATOM 783 N N . ALA A 1 92 ? 46.900 -29.392 21.909 1.00 20.93 89 ALA A N 1
ATOM 784 C CA . ALA A 1 92 ? 45.831 -29.690 22.785 1.00 21.12 89 ALA A CA 1
ATOM 785 C C . ALA A 1 92 ? 46.137 -29.391 24.277 1.00 21.75 89 ALA A C 1
ATOM 786 O O . ALA A 1 92 ? 45.349 -28.823 24.977 1.00 22.40 89 ALA A O 1
ATOM 788 N N . LEU A 1 93 ? 47.342 -29.740 24.730 1.00 24.40 90 LEU A N 1
ATOM 789 C CA . LEU A 1 93 ? 47.817 -29.312 26.063 1.00 25.91 90 LEU A CA 1
ATOM 790 C C . LEU A 1 93 ? 47.838 -27.787 26.204 1.00 27.39 90 LEU A C 1
ATOM 791 O O . LEU A 1 93 ? 47.315 -27.237 27.183 1.00 29.51 90 LEU A O 1
ATOM 796 N N . ALA A 1 94 ? 48.433 -27.112 25.241 1.00 26.13 91 ALA A N 1
ATOM 797 C CA . ALA A 1 94 ? 48.524 -25.645 25.214 1.00 28.14 91 ALA A CA 1
ATOM 798 C C . ALA A 1 94 ? 47.200 -24.899 25.228 1.00 31.22 91 ALA A C 1
ATOM 799 O O . ALA A 1 94 ? 47.020 -23.873 25.887 1.00 33.09 91 ALA A O 1
ATOM 801 N N . GLU A 1 95 ? 46.255 -25.375 24.431 1.00 25.57 92 GLU A N 1
ATOM 802 C CA . GLU A 1 95 ? 44.945 -24.788 24.328 1.00 23.99 92 GLU A CA 1
ATOM 803 C C . GLU A 1 95 ? 43.966 -25.342 25.302 1.00 22.49 92 GLU A C 1
ATOM 804 O O . GLU A 1 95 ? 42.823 -24.885 25.286 1.00 21.99 92 GLU A O 1
ATOM 810 N N . GLN A 1 96 ? 44.366 -26.267 26.204 1.00 22.50 93 GLN A N 1
ATOM 811 C CA . GLN A 1 96 ? 43.530 -26.845 27.192 1.00 21.54 93 GLN A CA 1
ATOM 812 C C . GLN A 1 96 ? 42.268 -27.432 26.568 1.00 19.31 93 GLN A C 1
ATOM 813 O O . GLN A 1 96 ? 41.165 -27.212 27.023 1.00 19.46 93 GLN A O 1
ATOM 819 N N . ILE A 1 97 ? 42.497 -28.279 25.582 1.00 18.77 94 ILE A N 1
ATOM 820 C CA . ILE A 1 97 ? 41.458 -29.007 24.898 1.00 20.47 94 ILE A CA 1
ATOM 821 C C . ILE A 1 97 ? 41.398 -30.440 25.452 1.00 17.76 94 ILE A C 1
ATOM 822 O O . ILE A 1 97 ? 42.499 -30.967 25.758 1.00 26.73 94 ILE A O 1
ATOM 827 N N . ASP A 1 98 ? 40.241 -30.991 25.642 1.00 16.73 95 ASP A N 1
ATOM 828 C CA . ASP A 1 98 ? 40.079 -32.360 26.171 1.00 19.69 95 ASP A CA 1
ATOM 829 C C . ASP A 1 98 ? 38.950 -33.063 25.428 1.00 18.15 95 ASP A C 1
ATOM 830 O O . ASP A 1 98 ? 37.757 -33.078 25.809 1.00 21.40 95 ASP A O 1
ATOM 835 N N . GLU A 1 99 ? 39.344 -33.577 24.263 1.00 18.63 96 GLU A N 1
ATOM 836 C CA . GLU A 1 99 ? 38.384 -34.169 23.327 1.00 17.84 96 GLU A CA 1
ATOM 837 C C . GLU A 1 99 ? 39.168 -35.113 22.394 1.00 17.51 96 GLU A C 1
ATOM 838 O O . GLU A 1 99 ? 40.377 -35.027 22.313 1.00 16.85 96 GLU A O 1
ATOM 844 N N . PRO A 1 100 ? 38.457 -35.991 21.658 1.00 17.74 97 PRO A N 1
ATOM 845 C CA . PRO A 1 100 ? 39.196 -36.919 20.830 1.00 19.13 97 PRO A CA 1
ATOM 846 C C . PRO A 1 100 ? 40.080 -36.232 19.775 1.00 17.05 97 PRO A C 1
ATOM 847 O O . PRO A 1 100 ? 39.651 -35.248 19.097 1.00 17.62 97 PRO A O 1
ATOM 851 N N A LEU A 1 101 ? 41.343 -36.643 19.666 0.28 17.15 98 LEU A N 1
ATOM 852 N N B LEU A 1 101 ? 41.264 -36.685 19.618 0.72 16.08 98 LEU A N 1
ATOM 853 C CA A LEU A 1 101 ? 42.291 -36.151 18.635 0.28 16.34 98 LEU A CA 1
ATOM 854 C CA B LEU A 1 101 ? 42.217 -36.183 18.675 0.72 15.14 98 LEU A CA 1
ATOM 855 C C A LEU A 1 101 ? 42.362 -37.065 17.392 0.28 15.78 98 LEU A C 1
ATOM 856 C C B LEU A 1 101 ? 42.376 -37.082 17.411 0.72 14.62 98 LEU A C 1
ATOM 857 O O A LEU A 1 101 ? 42.983 -36.699 16.400 0.28 15.89 98 LEU A O 1
ATOM 858 O O B LEU A 1 101 ? 43.021 -36.719 16.480 0.72 14.07 98 LEU A O 1
ATOM 867 N N . LEU A 1 102 ? 41.723 -38.237 17.468 1.00 15.99 99 LEU A N 1
ATOM 868 C CA . LEU A 1 102 ? 41.845 -39.271 16.404 1.00 14.95 99 LEU A CA 1
ATOM 869 C C . LEU A 1 102 ? 40.598 -40.031 16.397 1.00 16.05 99 LEU A C 1
ATOM 870 O O . LEU A 1 102 ? 39.906 -40.059 17.376 1.00 18.28 99 LEU A O 1
ATOM 875 N N . PRO A 1 103 ? 40.303 -40.703 15.265 1.00 14.86 100 PRO A N 1
ATOM 876 C CA . PRO A 1 103 ? 41.038 -40.547 14.039 1.00 13.74 100 PRO A CA 1
ATOM 877 C C . PRO A 1 103 ? 40.838 -39.235 13.316 1.00 13.51 100 PRO A C 1
ATOM 878 O O . PRO A 1 103 ? 39.791 -38.579 13.600 1.00 15.44 100 PRO A O 1
ATOM 882 N N . PHE A 1 104 ? 41.692 -38.857 12.484 1.00 13.04 101 PHE A N 1
ATOM 883 C CA . PHE A 1 104 ? 41.448 -37.631 11.719 1.00 14.92 101 PHE A CA 1
ATOM 884 C C . PHE A 1 104 ? 40.292 -37.916 10.799 1.00 12.78 101 PHE A C 1
ATOM 885 O O . PHE A 1 104 ? 40.175 -38.988 10.165 1.00 13.46 101 PHE A O 1
ATOM 893 N N . TYR A 1 105 ? 39.439 -36.908 10.595 1.00 12.08 102 TYR A N 1
ATOM 894 C CA . TYR A 1 105 ? 38.306 -37.025 9.642 1.00 11.07 102 TYR A CA 1
ATOM 895 C C . TYR A 1 105 ? 38.817 -37.260 8.259 1.00 11.42 102 TYR A C 1
ATOM 896 O O . TYR A 1 105 ? 39.744 -36.643 7.801 1.00 12.96 102 TYR A O 1
ATOM 905 N N . ASP A 1 106 ? 38.090 -38.106 7.542 1.00 11.18 103 ASP A N 1
ATOM 906 C CA . ASP A 1 106 ? 38.287 -38.212 6.089 1.00 12.81 103 ASP A CA 1
ATOM 907 C C . ASP A 1 106 ? 37.956 -36.868 5.428 1.00 10.87 103 ASP A C 1
ATOM 908 O O . ASP A 1 106 ? 36.971 -36.193 5.814 1.00 10.84 103 ASP A O 1
ATOM 913 N N . ASP A 1 107 ? 38.674 -36.449 4.448 1.00 10.87 104 ASP A N 1
ATOM 914 C CA . ASP A 1 107 ? 38.405 -35.171 3.780 1.00 10.99 104 ASP A CA 1
ATOM 915 C C . ASP A 1 107 ? 37.007 -35.172 3.210 1.00 10.57 104 ASP A C 1
ATOM 916 O O . ASP A 1 107 ? 36.479 -36.202 2.733 1.00 11.46 104 ASP A O 1
ATOM 921 N N . ASN A 1 108 ? 36.351 -34.032 3.200 1.00 10.43 105 ASN A N 1
ATOM 922 C CA . ASN A 1 108 ? 35.034 -33.864 2.568 1.00 10.17 105 ASN A CA 1
ATOM 923 C C . ASN A 1 108 ? 33.976 -34.652 3.196 1.00 11.40 105 ASN A C 1
ATOM 924 O O . ASN A 1 108 ? 33.093 -35.190 2.522 1.00 13.61 105 ASN A O 1
ATOM 929 N N . THR A 1 109 ? 33.967 -34.735 4.510 1.00 10.24 106 THR A N 1
ATOM 930 C CA . THR A 1 109 ? 32.907 -35.424 5.271 1.00 11.39 106 THR A CA 1
ATOM 931 C C . THR A 1 109 ? 32.326 -34.556 6.351 1.00 10.83 106 THR A C 1
ATOM 932 O O . THR A 1 109 ? 33.002 -33.623 6.829 1.00 12.32 106 THR A O 1
ATOM 936 N N A LEU A 1 110 ? 31.073 -34.778 6.669 0.54 9.81 107 LEU A N 1
ATOM 937 N N B LEU A 1 110 ? 31.168 -34.913 6.842 0.46 10.28 107 LEU A N 1
ATOM 938 C CA A LEU A 1 110 ? 30.368 -34.106 7.723 0.54 10.61 107 LEU A CA 1
ATOM 939 C CA B LEU A 1 110 ? 30.433 -34.060 7.730 0.46 11.17 107 LEU A CA 1
ATOM 940 C C A LEU A 1 110 ? 30.255 -34.985 8.972 0.54 9.84 107 LEU A C 1
ATOM 941 C C B LEU A 1 110 ? 30.095 -34.900 8.938 0.46 10.31 107 LEU A C 1
ATOM 942 O O A LEU A 1 110 ? 30.043 -36.213 8.923 0.54 10.81 107 LEU A O 1
ATOM 943 O O B LEU A 1 110 ? 29.555 -36.002 8.776 0.46 11.51 107 LEU A O 1
ATOM 952 N N . HIS A 1 111 ? 30.439 -34.374 10.112 1.00 9.99 108 HIS A N 1
ATOM 953 C CA . HIS A 1 111 ? 30.344 -35.112 11.365 1.00 10.96 108 HIS A CA 1
ATOM 954 C C . HIS A 1 111 ? 29.608 -34.345 12.439 1.00 11.63 108 HIS A C 1
ATOM 955 O O . HIS A 1 111 ? 29.878 -33.124 12.587 1.00 14.42 108 HIS A O 1
ATOM 962 N N . ARG A 1 112 ? 28.722 -34.953 13.175 1.00 10.75 109 ARG A N 1
ATOM 963 C CA . ARG A 1 112 ? 28.287 -34.393 14.419 1.00 11.34 109 ARG A CA 1
ATOM 964 C C . ARG A 1 112 ? 29.387 -34.427 15.423 1.00 11.09 109 ARG A C 1
ATOM 965 O O . ARG A 1 112 ? 30.205 -35.361 15.364 1.00 14.15 109 ARG A O 1
ATOM 973 N N . ALA A 1 113 ? 29.536 -33.468 16.308 1.00 11.85 110 ALA A N 1
ATOM 974 C CA . ALA A 1 113 ? 30.620 -33.428 17.250 1.00 12.52 110 ALA A CA 1
ATOM 975 C C . ALA A 1 113 ? 30.138 -32.886 18.598 1.00 12.14 110 ALA A C 1
ATOM 976 O O . ALA A 1 113 ? 29.074 -32.319 18.674 1.00 16.56 110 ALA A O 1
ATOM 978 N N . VAL A 1 114 ? 30.915 -33.019 19.611 1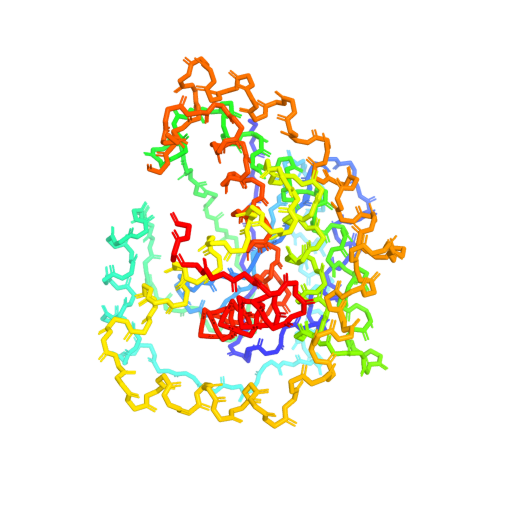.00 13.63 111 VAL A N 1
ATOM 979 C CA . VAL A 1 114 ? 30.505 -32.600 20.966 1.00 13.32 111 VAL A CA 1
ATOM 980 C C . VAL A 1 114 ? 30.911 -31.154 21.134 1.00 12.28 111 VAL A C 1
ATOM 981 O O . VAL A 1 114 ? 32.080 -30.841 20.947 1.00 12.54 111 VAL A O 1
ATOM 985 N N . PRO A 1 115 ? 30.015 -30.254 21.503 1.00 13.08 112 PRO A N 1
ATOM 986 C CA . PRO A 1 115 ? 30.432 -28.876 21.743 1.00 14.44 112 PRO A CA 1
ATOM 987 C C . PRO A 1 115 ? 31.437 -28.797 22.901 1.00 14.10 112 PRO A C 1
ATOM 988 O O . PRO A 1 115 ? 31.190 -29.470 23.952 1.00 18.16 112 PRO A O 1
ATOM 992 N N . ARG A 1 116 ? 32.507 -28.128 22.748 1.00 13.48 113 ARG A N 1
ATOM 993 C CA . ARG A 1 116 ? 33.495 -28.033 23.801 1.00 13.78 113 ARG A CA 1
ATOM 994 C C . ARG A 1 116 ? 33.157 -26.833 24.672 1.00 14.31 113 ARG A C 1
ATOM 995 O O . ARG A 1 116 ? 32.542 -25.876 24.234 1.00 15.15 113 ARG A O 1
ATOM 1003 N N . SER A 1 117 ? 33.487 -26.932 25.925 1.00 15.33 114 SER A N 1
ATOM 1004 C CA . SER A 1 117 ? 33.416 -25.826 26.883 1.00 15.53 114 SER A CA 1
ATOM 1005 C C . SER A 1 117 ? 34.733 -25.184 26.979 1.00 14.15 114 SER A C 1
ATOM 1006 O O . SER A 1 117 ? 35.805 -25.757 26.964 1.00 15.68 114 SER A O 1
ATOM 1009 N N . ARG A 1 118 ? 34.633 -23.817 27.077 1.00 15.14 115 ARG A N 1
ATOM 1010 C CA . ARG A 1 118 ? 35.791 -22.980 27.306 1.00 15.75 115 ARG A CA 1
ATOM 1011 C C . ARG A 1 118 ? 35.794 -22.220 28.622 1.00 14.75 115 ARG A C 1
ATOM 1012 O O . ARG A 1 118 ? 36.681 -21.328 28.841 1.00 15.84 115 ARG A O 1
ATOM 1020 N N . VAL A 1 119 ? 34.911 -22.656 29.516 1.00 15.15 116 VAL A N 1
ATOM 1021 C CA . VAL A 1 119 ? 34.756 -21.938 30.799 1.00 16.13 116 VAL A CA 1
ATOM 1022 C C . VAL A 1 119 ? 36.005 -21.960 31.599 1.00 16.97 116 VAL A C 1
ATOM 1023 O O . VAL A 1 119 ? 36.332 -20.964 32.316 1.00 18.22 116 VAL A O 1
ATOM 1027 N N . HIS A 1 120 ? 36.773 -23.031 31.582 1.00 16.42 117 HIS A N 1
ATOM 1028 C CA . HIS A 1 120 ? 38.025 -23.084 32.302 1.00 17.56 117 HIS A CA 1
ATOM 1029 C C . HIS A 1 120 ? 39.092 -22.146 31.869 1.00 19.84 117 HIS A C 1
ATOM 1030 O O . HIS A 1 120 ? 40.097 -21.913 32.606 1.00 24.90 117 HIS A O 1
ATOM 1037 N N . VAL A 1 121 ? 38.998 -21.654 30.623 1.00 18.69 118 VAL A N 1
ATOM 1038 C CA . VAL A 1 121 ? 39.882 -20.689 30.075 1.00 17.72 118 VAL A CA 1
ATOM 1039 C C . VAL A 1 121 ? 39.339 -19.267 30.275 1.00 17.08 118 VAL A C 1
ATOM 1040 O O . VAL A 1 121 ? 40.118 -18.358 30.626 1.00 21.07 118 VAL A O 1
ATOM 1044 N N . LEU A 1 122 ? 38.088 -19.069 30.035 1.00 15.08 119 LEU A N 1
ATOM 1045 C CA . LEU A 1 122 ? 37.472 -17.716 29.996 1.00 15.36 119 LEU A CA 1
ATOM 1046 C C . LEU A 1 122 ? 37.080 -17.262 31.379 1.00 17.79 119 LEU A C 1
ATOM 1047 O O . LEU A 1 122 ? 36.986 -16.018 31.582 1.00 18.49 119 LEU A O 1
ATOM 1052 N N . GLY A 1 123 ? 36.710 -18.150 32.293 1.00 16.92 120 GLY A N 1
ATOM 1053 C CA . GLY A 1 123 ? 36.468 -17.848 33.694 1.00 17.21 120 GLY A CA 1
ATOM 1054 C C . GLY A 1 123 ? 35.118 -18.076 34.153 1.00 17.08 120 GLY A C 1
ATOM 1055 O O . GLY A 1 123 ? 34.932 -18.110 35.376 1.00 21.83 120 GLY A O 1
ATOM 1056 N N . SER A 1 124 ? 34.100 -18.238 33.355 1.00 15.41 121 SER A N 1
ATOM 1057 C CA . SER A 1 124 ? 32.769 -18.359 33.777 1.00 16.99 121 SER A CA 1
ATOM 1058 C C . SER A 1 124 ? 31.832 -18.719 32.631 1.00 18.03 121 SER A C 1
ATOM 1059 O O . SER A 1 124 ? 32.211 -18.412 31.442 1.00 15.60 121 SER A O 1
ATOM 1062 N N . ALA A 1 125 ? 30.635 -19.170 32.896 1.00 17.47 122 ALA A N 1
ATOM 1063 C CA . ALA A 1 125 ? 29.661 -19.346 31.886 1.00 17.78 122 ALA A CA 1
ATOM 1064 C C . ALA A 1 125 ? 29.313 -17.978 31.292 1.00 17.69 122 ALA A C 1
ATOM 1065 O O . ALA A 1 125 ? 28.985 -17.886 30.091 1.00 17.12 122 ALA A O 1
ATOM 1067 N N . ALA A 1 126 ? 29.235 -16.899 32.082 1.00 16.84 123 ALA A N 1
ATOM 1068 C CA . ALA A 1 126 ? 28.901 -15.582 31.532 1.00 15.88 123 ALA A CA 1
ATOM 1069 C C . ALA A 1 126 ? 29.960 -15.141 30.536 1.00 13.54 123 ALA A C 1
ATOM 1070 O O . ALA A 1 126 ? 29.565 -14.575 29.497 1.00 15.13 123 ALA A O 1
ATOM 1072 N N . ALA A 1 127 ? 31.160 -15.418 30.775 1.00 13.58 124 ALA A N 1
ATOM 1073 C CA . ALA A 1 127 ? 32.270 -15.088 29.831 1.00 13.52 124 ALA A CA 1
ATOM 1074 C C . ALA A 1 127 ? 32.102 -15.909 28.573 1.00 14.31 124 ALA A C 1
ATOM 1075 O O . ALA A 1 127 ? 32.240 -15.384 27.420 1.00 13.94 124 ALA A O 1
ATOM 1077 N N . GLU A 1 128 ? 31.787 -17.184 28.696 1.00 13.84 125 GLU A N 1
ATOM 1078 C CA . GLU A 1 128 ? 31.581 -18.001 27.513 1.00 14.89 125 GLU A CA 1
ATOM 1079 C C . GLU A 1 128 ? 30.424 -17.506 26.698 1.00 14.92 125 GLU A C 1
ATOM 1080 O O . GLU A 1 128 ? 30.511 -17.456 25.451 1.00 14.98 125 GLU A O 1
ATOM 1086 N N A ASP A 1 129 ? 29.344 -17.063 27.316 0.53 14.85 126 ASP A N 1
ATOM 1087 N N B ASP A 1 129 ? 29.345 -17.090 27.327 0.47 14.78 126 ASP A N 1
ATOM 1088 C CA A ASP A 1 129 ? 28.208 -16.556 26.605 0.53 15.20 126 ASP A CA 1
ATOM 1089 C CA B ASP A 1 129 ? 28.221 -16.523 26.660 0.47 14.84 126 ASP A CA 1
ATOM 1090 C C A ASP A 1 129 ? 28.539 -15.251 25.865 0.53 14.50 126 ASP A C 1
ATOM 1091 C C B ASP A 1 129 ? 28.584 -15.289 25.873 0.47 14.23 126 ASP A C 1
ATOM 1092 O O A ASP A 1 129 ? 28.022 -14.985 24.779 0.53 14.47 126 ASP A O 1
ATOM 1093 O O B ASP A 1 129 ? 28.125 -15.115 24.776 0.47 14.13 126 ASP A O 1
ATOM 1102 N N . LEU A 1 130 ? 29.368 -14.409 26.463 1.00 13.34 127 LEU A N 1
ATOM 1103 C CA . LEU A 1 130 ? 29.828 -13.212 25.781 1.00 13.29 127 LEU A CA 1
ATOM 1104 C C . LEU A 1 130 ? 30.576 -13.608 24.508 1.00 12.56 127 LEU A C 1
ATOM 1105 O O . LEU A 1 130 ? 30.353 -13.010 23.442 1.00 12.82 127 LEU A O 1
ATOM 1110 N N . PHE A 1 131 ? 31.507 -14.538 24.591 1.00 12.04 128 PHE A N 1
ATOM 1111 C CA . PHE A 1 131 ? 32.228 -14.990 23.407 1.00 12.32 128 PHE A CA 1
ATOM 1112 C C . PHE A 1 131 ? 31.305 -15.635 22.410 1.00 11.75 128 PHE A C 1
ATOM 1113 O O . PHE A 1 131 ? 31.443 -15.355 21.179 1.00 12.05 128 PHE A O 1
ATOM 1121 N N . HIS A 1 132 ? 30.323 -16.404 22.788 1.00 11.55 129 HIS A N 1
ATOM 1122 C CA . HIS A 1 132 ? 29.392 -16.934 21.816 1.00 11.98 129 HIS A CA 1
ATOM 1123 C C . HIS A 1 132 ? 28.588 -15.870 21.127 1.00 11.40 129 HIS A C 1
ATOM 1124 O O . HIS A 1 132 ? 28.319 -15.946 19.918 1.00 11.28 129 HIS A O 1
ATOM 1131 N N . ASP A 1 133 ? 28.158 -14.865 21.892 1.00 11.09 130 ASP A N 1
ATOM 1132 C CA . ASP A 1 133 ? 27.433 -13.760 21.303 1.00 11.36 130 ASP A CA 1
ATOM 1133 C C . ASP A 1 133 ? 28.321 -12.988 20.274 1.00 10.40 130 ASP A C 1
ATOM 1134 O O . ASP A 1 133 ? 27.839 -12.644 19.216 1.00 11.27 130 ASP A O 1
ATOM 1139 N N . PHE A 1 134 ? 29.579 -12.797 20.620 1.00 10.53 131 PHE A N 1
ATOM 1140 C CA . PHE A 1 134 ? 30.521 -12.202 19.690 1.00 9.83 131 PHE A CA 1
ATOM 1141 C C . PHE A 1 134 ? 30.632 -13.050 18.432 1.00 9.30 131 PHE A C 1
ATOM 1142 O O . PHE A 1 134 ? 30.553 -12.541 17.310 1.00 9.79 131 PHE A O 1
ATOM 1150 N N . HIS A 1 135 ? 30.811 -14.359 18.586 1.00 9.21 132 HIS A N 1
ATOM 1151 C CA . HIS A 1 135 ? 30.994 -15.193 17.439 1.00 9.37 132 HIS A CA 1
ATOM 1152 C C . HIS A 1 135 ? 29.781 -15.172 16.559 1.00 9.64 132 HIS A C 1
ATOM 1153 O O . HIS A 1 135 ? 29.895 -15.203 15.317 1.00 9.94 132 HIS A O 1
ATOM 1160 N N . ALA A 1 136 ? 28.571 -15.109 17.122 1.00 9.85 133 ALA A N 1
ATOM 1161 C CA . ALA A 1 136 ? 27.370 -15.041 16.303 1.00 10.74 133 ALA A CA 1
ATOM 1162 C C . ALA A 1 136 ? 27.353 -13.742 15.442 1.00 11.00 133 ALA A C 1
ATOM 1163 O O . ALA A 1 136 ? 27.154 -13.784 14.230 1.00 11.92 133 ALA A O 1
ATOM 1165 N N . ALA A 1 137 ? 27.579 -12.603 16.126 1.00 10.08 134 ALA A N 1
ATOM 1166 C CA . ALA A 1 137 ? 27.565 -11.335 15.368 1.00 10.67 134 ALA A CA 1
ATOM 1167 C C . ALA A 1 137 ? 28.660 -11.276 14.356 1.00 10.24 134 ALA A C 1
ATOM 1168 O O . ALA A 1 137 ? 28.496 -10.835 13.212 1.00 10.79 134 ALA A O 1
ATOM 1170 N N . ALA A 1 138 ? 29.861 -11.689 14.758 1.00 9.19 135 ALA A N 1
ATOM 1171 C CA . ALA A 1 138 ? 31.020 -11.595 13.923 1.00 10.01 135 ALA A CA 1
ATOM 1172 C C . ALA A 1 138 ? 31.023 -12.590 12.797 1.00 9.31 135 ALA A C 1
ATOM 1173 O O . ALA A 1 138 ? 31.578 -12.360 11.719 1.00 9.35 135 ALA A O 1
ATOM 1175 N N . SER A 1 139 ? 30.356 -13.749 12.978 1.00 9.52 136 SER A N 1
ATOM 1176 C CA . SER A 1 139 ? 30.213 -14.680 11.882 1.00 8.84 136 SER A CA 1
ATOM 1177 C C . SER A 1 139 ? 29.419 -14.096 10.722 1.00 9.16 136 SER A C 1
ATOM 1178 O O . SER A 1 139 ? 29.737 -14.241 9.552 1.00 9.32 136 SER A O 1
ATOM 1181 N N . THR A 1 140 ? 28.332 -13.390 11.093 1.00 10.18 137 THR A N 1
ATOM 1182 C CA . THR A 1 140 ? 27.532 -12.728 10.087 1.00 11.10 137 THR A CA 1
ATOM 1183 C C . THR A 1 140 ? 28.377 -11.699 9.343 1.00 11.40 137 THR A C 1
ATOM 1184 O O . THR A 1 140 ? 28.388 -11.610 8.115 1.00 11.85 137 THR A O 1
ATOM 1188 N N . ALA A 1 141 ? 29.162 -10.926 10.098 1.00 10.49 138 ALA A N 1
ATOM 1189 C CA . ALA A 1 141 ? 30.102 -9.979 9.478 1.00 11.00 138 ALA A CA 1
ATOM 1190 C C . ALA A 1 141 ? 31.087 -10.645 8.594 1.00 11.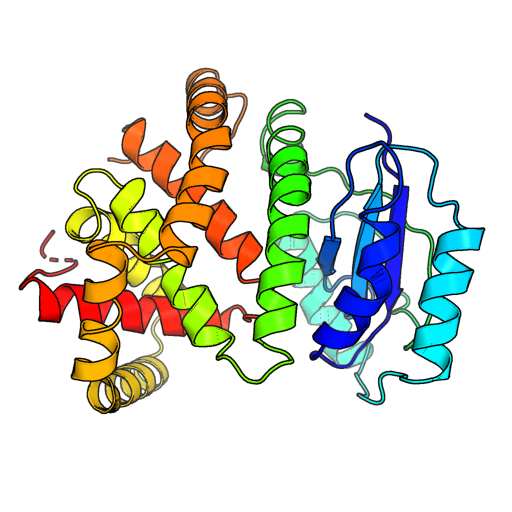01 138 ALA A C 1
ATOM 1191 O O . ALA A 1 141 ? 31.484 -10.128 7.499 1.00 12.55 138 ALA A O 1
ATOM 1193 N N . ALA A 1 142 ? 31.570 -11.805 8.969 1.00 10.49 139 ALA A N 1
ATOM 1194 C CA . ALA A 1 142 ? 32.555 -12.548 8.169 1.00 11.14 139 ALA A CA 1
ATOM 1195 C C . ALA A 1 142 ? 32.107 -13.016 6.850 1.00 11.26 139 ALA A C 1
ATOM 1196 O O . ALA A 1 142 ? 32.903 -13.066 5.878 1.00 12.23 139 ALA A O 1
ATOM 1198 N N . PHE A 1 143 ? 30.811 -13.345 6.720 1.00 13.10 140 PHE A N 1
ATOM 1199 C CA . PHE A 1 143 ? 30.310 -13.747 5.399 1.00 12.59 140 PHE A CA 1
ATOM 1200 C C . PHE A 1 143 ? 30.465 -12.629 4.419 1.00 12.93 140 PHE A C 1
ATOM 1201 O O . PHE A 1 143 ? 30.859 -12.845 3.236 1.00 14.70 140 PHE A O 1
ATOM 1209 N N . ASP A 1 144 ? 30.156 -11.401 4.845 1.00 13.40 141 ASP A N 1
ATOM 1210 C CA . ASP A 1 144 ? 30.323 -10.286 3.938 1.00 15.65 141 ASP A CA 1
ATOM 1211 C C . ASP A 1 144 ? 31.775 -9.986 3.578 1.00 15.45 141 ASP A C 1
ATOM 1212 O O . ASP A 1 144 ? 32.209 -9.602 2.430 1.00 16.18 141 ASP A O 1
ATOM 1217 N N . GLN A 1 145 ? 32.655 -10.156 4.564 1.00 14.15 142 GLN A N 1
ATOM 1218 C CA . GLN A 1 145 ? 34.076 -9.954 4.340 1.00 12.44 142 GLN A CA 1
ATOM 1219 C C . GLN A 1 145 ? 34.657 -11.017 3.349 1.00 12.42 142 GLN A C 1
ATOM 1220 O O . GLN A 1 145 ? 35.463 -10.749 2.446 1.00 13.81 142 GLN A O 1
ATOM 1226 N N . LEU A 1 146 ? 34.237 -12.271 3.481 1.00 12.02 143 LEU A N 1
ATOM 1227 C CA . LEU A 1 146 ? 34.618 -13.338 2.574 1.00 11.59 143 LEU A CA 1
ATOM 1228 C C . LEU A 1 146 ? 34.016 -13.176 1.181 1.00 13.27 143 LEU A C 1
ATOM 1229 O O . LEU A 1 146 ? 34.739 -13.547 0.214 1.00 15.26 143 LEU A O 1
ATOM 1234 N N . ASP A 1 147 ? 32.835 -12.677 1.136 1.00 14.28 144 ASP A N 1
ATOM 1235 C CA . ASP A 1 147 ? 32.312 -12.287 -0.213 1.00 16.10 144 ASP A CA 1
ATOM 1236 C C . ASP A 1 147 ? 33.223 -11.319 -0.908 1.00 17.92 144 ASP A C 1
ATOM 1237 O O . ASP A 1 147 ? 33.543 -11.520 -2.099 1.00 17.95 144 ASP A O 1
ATOM 1242 N N . ALA A 1 148 ? 33.741 -10.337 -0.176 1.00 16.27 145 ALA A N 1
ATOM 1243 C CA . ALA A 1 148 ? 34.700 -9.405 -0.775 1.00 16.84 145 ALA A CA 1
ATOM 1244 C C . ALA A 1 148 ? 35.933 -10.059 -1.203 1.00 16.85 145 ALA A C 1
ATOM 1245 O O . ALA A 1 148 ? 36.542 -9.747 -2.268 1.00 19.03 145 ALA A O 1
ATOM 1247 N N . VAL A 1 149 ? 36.498 -10.980 -0.429 1.00 14.80 146 VAL A N 1
ATOM 1248 C CA . VAL A 1 149 ? 37.678 -11.665 -0.769 1.00 15.78 146 VAL A CA 1
ATOM 1249 C C . VAL A 1 149 ? 37.487 -12.511 -2.028 1.00 17.59 146 VAL A C 1
ATOM 1250 O O . VAL A 1 149 ? 38.322 -12.458 -2.963 1.00 18.48 146 VAL A O 1
ATOM 1254 N N A VAL A 1 150 ? 36.355 -13.204 -2.113 0.65 17.65 147 VAL A N 1
ATOM 1255 N N B VAL A 1 150 ? 36.445 -13.323 -2.121 0.35 17.13 147 VAL A N 1
ATOM 1256 C CA A VAL A 1 150 ? 36.119 -14.073 -3.263 0.65 18.50 147 VAL A CA 1
ATOM 1257 C CA B VAL A 1 150 ? 36.267 -14.104 -3.366 0.35 17.42 147 VAL A CA 1
ATOM 1258 C C A VAL A 1 150 ? 36.052 -13.220 -4.541 0.65 19.72 147 VAL A C 1
ATOM 1259 C C B VAL A 1 150 ? 35.896 -13.259 -4.611 0.35 18.84 147 VAL A C 1
ATOM 1260 O O A VAL A 1 150 ? 36.593 -13.661 -5.601 0.65 19.80 147 VAL A O 1
ATOM 1261 O O B VAL A 1 150 ? 35.944 -13.746 -5.755 0.35 19.72 147 VAL A O 1
ATOM 1268 N N . ALA A 1 151 ? 35.511 -12.030 -4.399 1.00 18.56 148 ALA A N 1
ATOM 1269 C CA . ALA A 1 151 ? 35.394 -11.058 -5.526 1.00 20.63 148 ALA A CA 1
ATOM 1270 C C . ALA A 1 151 ? 36.691 -10.391 -5.877 1.00 23.12 148 ALA A C 1
ATOM 1271 O O . ALA A 1 151 ? 36.734 -9.613 -6.802 1.00 28.37 148 ALA A O 1
ATOM 1273 N N . GLY A 1 152 ? 37.765 -10.632 -5.150 1.00 20.29 149 GLY A N 1
ATOM 1274 C CA . GLY A 1 152 ? 39.102 -10.143 -5.508 1.00 20.73 149 GLY A CA 1
ATOM 1275 C C . GLY A 1 152 ? 39.756 -9.162 -4.510 1.00 22.57 149 GLY A C 1
ATOM 1276 O O . GLY A 1 152 ? 40.918 -8.753 -4.726 1.00 23.68 149 GLY A O 1
ATOM 1277 N N . GLU A 1 153 ? 39.121 -8.847 -3.382 1.00 20.15 150 GLU A N 1
ATOM 1278 C CA . GLU A 1 153 ? 39.705 -7.920 -2.412 1.00 19.20 150 GLU A CA 1
ATOM 1279 C C . GLU A 1 153 ? 40.695 -8.663 -1.559 1.00 18.75 150 GLU A C 1
ATOM 1280 O O . GLU A 1 153 ? 40.674 -9.868 -1.402 1.00 20.19 150 GLU A O 1
ATOM 1286 N N . SER A 1 154 ? 41.610 -7.896 -1.004 1.00 19.12 151 SER A N 1
ATOM 1287 C CA . SER A 1 154 ? 42.687 -8.473 -0.242 1.00 17.69 151 SER A CA 1
ATOM 1288 C C . SER A 1 154 ? 42.237 -8.929 1.163 1.00 14.59 151 SER A C 1
ATOM 1289 O O . SER A 1 154 ? 41.890 -8.129 1.983 1.00 14.99 151 SER A O 1
ATOM 1292 N N . ARG A 1 155 ? 42.363 -10.191 1.384 1.00 14.45 152 ARG A N 1
ATOM 1293 C CA . ARG A 1 155 ? 42.129 -10.781 2.691 1.00 12.77 152 ARG A CA 1
ATOM 1294 C C . ARG A 1 155 ? 42.964 -10.080 3.757 1.00 12.63 152 ARG A C 1
ATOM 1295 O O . ARG A 1 155 ? 42.501 -9.745 4.832 1.00 12.44 152 ARG A O 1
ATOM 1303 N N . LEU A 1 156 ? 44.267 -10.021 3.508 1.00 12.01 153 LEU A N 1
ATOM 1304 C CA . LEU A 1 156 ? 45.135 -9.391 4.459 1.00 11.53 153 LEU A CA 1
ATOM 1305 C C . LEU A 1 156 ? 44.860 -7.940 4.668 1.00 11.89 153 LEU A C 1
ATOM 1306 O O . LEU A 1 156 ? 44.991 -7.405 5.793 1.00 12.30 153 LEU A O 1
ATOM 1311 N N . GLY A 1 157 ? 44.535 -7.213 3.591 1.00 11.60 154 GLY A N 1
ATOM 1312 C CA . GLY A 1 157 ? 44.172 -5.823 3.707 1.00 12.39 154 GLY A CA 1
ATOM 1313 C C . GLY A 1 157 ? 42.957 -5.581 4.558 1.00 12.10 154 GLY A C 1
ATOM 1314 O O . GLY A 1 157 ? 42.891 -4.687 5.386 1.00 12.63 154 GLY A O 1
ATOM 1315 N N . LEU A 1 158 ? 41.929 -6.450 4.384 1.00 12.18 155 LEU A N 1
ATOM 1316 C CA . LEU A 1 158 ? 40.742 -6.375 5.180 1.00 12.71 155 LEU A CA 1
ATOM 1317 C C . LEU A 1 158 ? 41.011 -6.623 6.661 1.00 12.30 155 LEU A C 1
ATOM 1318 O O . LEU A 1 158 ? 40.549 -5.922 7.550 1.00 11.90 155 LEU A O 1
ATOM 1323 N N . ALA A 1 159 ? 41.870 -7.617 6.949 1.00 11.71 156 ALA A N 1
ATOM 1324 C CA . ALA A 1 159 ? 42.244 -7.921 8.323 1.00 11.77 156 ALA A CA 1
ATOM 1325 C C . ALA A 1 159 ? 43.005 -6.815 8.960 1.00 11.01 156 ALA A C 1
ATOM 1326 O O . ALA A 1 159 ? 42.776 -6.420 10.081 1.00 11.84 156 ALA A O 1
ATOM 1328 N N . PHE A 1 160 ? 43.959 -6.216 8.181 1.00 10.69 157 PHE A N 1
ATOM 1329 C CA . PHE A 1 160 ? 44.724 -5.102 8.660 1.00 11.47 157 PHE A CA 1
ATOM 1330 C C . PHE A 1 160 ? 43.819 -3.931 9.054 1.00 10.66 157 PHE A C 1
ATOM 1331 O O . PHE A 1 160 ? 44.000 -3.305 10.109 1.00 11.43 157 PHE A O 1
ATOM 1339 N N . GLU A 1 161 ? 42.820 -3.637 8.227 1.00 10.57 158 GLU A N 1
ATOM 1340 C CA . GLU A 1 161 ? 41.826 -2.613 8.547 1.00 11.41 158 GLU A CA 1
ATOM 1341 C C . GLU A 1 161 ? 41.098 -2.847 9.849 1.00 9.95 158 GLU A C 1
ATOM 1342 O O . GLU A 1 161 ? 40.894 -1.941 10.627 1.00 10.58 158 GLU A O 1
ATOM 1348 N N . LEU A 1 162 ? 40.704 -4.099 10.086 1.00 10.23 159 LEU A N 1
ATOM 1349 C CA . LEU A 1 162 ? 40.021 -4.379 11.390 1.00 9.95 159 LEU A CA 1
ATOM 1350 C C . LEU A 1 162 ? 40.864 -4.094 12.563 1.00 9.85 159 LEU A C 1
ATOM 1351 O O . LEU A 1 162 ? 40.451 -3.567 13.574 1.00 10.87 159 LEU A O 1
ATOM 1356 N N A MET A 1 163 ? 42.145 -4.432 12.428 0.55 10.33 160 MET A N 1
ATOM 1357 N N B MET A 1 163 ? 42.145 -4.439 12.481 0.45 11.25 160 MET A N 1
ATOM 1358 C CA A MET A 1 163 ? 43.128 -4.244 13.504 0.55 10.49 160 MET A CA 1
ATOM 1359 C CA B MET A 1 163 ? 43.100 -4.202 13.589 0.45 12.29 160 MET A CA 1
ATOM 1360 C C A MET A 1 163 ? 43.342 -2.784 13.834 0.55 9.81 160 MET A C 1
ATOM 1361 C C B MET A 1 163 ? 43.355 -2.730 13.866 0.45 10.60 160 MET A C 1
ATOM 1362 O O A MET A 1 163 ? 43.358 -2.391 14.975 0.55 10.65 160 MET A O 1
ATOM 1363 O O B MET A 1 163 ? 43.386 -2.252 15.013 0.45 10.90 160 MET A O 1
ATOM 1372 N N . ILE A 1 164 ? 43.613 -1.994 12.776 1.00 10.35 161 ILE A N 1
ATOM 1373 C CA . ILE A 1 164 ? 43.826 -0.579 12.959 1.00 10.69 161 ILE A CA 1
ATOM 1374 C C . ILE A 1 164 ? 42.628 0.066 13.553 1.00 10.09 161 ILE A C 1
ATOM 1375 O O . ILE A 1 164 ? 42.700 0.921 14.471 1.00 10.98 161 ILE A O 1
ATOM 1380 N N . ALA A 1 165 ? 41.427 -0.290 12.999 1.00 10.26 162 ALA A N 1
ATOM 1381 C CA . ALA A 1 165 ? 40.201 0.326 13.493 1.00 12.01 162 ALA A CA 1
ATOM 1382 C C . ALA A 1 165 ? 39.988 -0.007 14.975 1.00 10.55 162 ALA A C 1
ATOM 1383 O O . ALA A 1 165 ? 39.678 0.856 15.778 1.00 11.57 162 ALA A O 1
ATOM 1385 N N . ALA A 1 166 ? 40.244 -1.259 15.358 1.00 11.33 163 ALA A N 1
ATOM 1386 C CA . ALA A 1 166 ? 40.116 -1.666 16.729 1.00 12.03 163 ALA A CA 1
ATOM 1387 C C . ALA A 1 166 ? 40.986 -0.893 17.662 1.00 11.35 163 ALA A C 1
ATOM 1388 O O . ALA A 1 166 ? 40.582 -0.407 18.763 1.00 11.91 163 ALA A O 1
ATOM 1390 N N . ALA A 1 167 ? 42.235 -0.687 17.283 1.00 11.64 164 ALA A N 1
ATOM 1391 C CA . ALA A 1 167 ? 43.130 0.100 18.124 1.00 11.63 164 ALA A CA 1
ATOM 1392 C C . ALA A 1 167 ? 42.716 1.522 18.240 1.00 12.83 164 ALA A C 1
ATOM 1393 O O . ALA A 1 167 ? 42.671 2.156 19.323 1.00 13.00 164 ALA A O 1
ATOM 1395 N N . HIS A 1 168 ? 42.361 2.132 17.099 1.00 12.54 165 HIS A N 1
ATOM 1396 C CA . HIS A 1 168 ? 42.063 3.565 17.208 1.00 12.19 165 HIS A CA 1
ATOM 1397 C C . HIS A 1 168 ? 40.808 3.810 17.957 1.00 12.12 165 HIS A C 1
ATOM 1398 O O . HIS A 1 168 ? 40.716 4.794 18.739 1.00 13.89 165 HIS A O 1
ATOM 1405 N N . ALA A 1 169 ? 39.793 2.964 17.840 1.00 12.28 166 ALA A N 1
ATOM 1406 C CA . ALA A 1 169 ? 38.508 3.175 18.529 1.00 13.26 166 ALA A CA 1
ATOM 1407 C C . ALA A 1 169 ? 38.504 2.690 19.909 1.00 12.07 166 ALA A C 1
ATOM 1408 O O . ALA A 1 169 ? 37.682 3.161 20.692 1.00 15.62 166 ALA A O 1
ATOM 1410 N N . HIS A 1 170 ? 39.326 1.727 20.273 1.00 12.15 167 HIS A N 1
ATOM 1411 C CA . HIS A 1 170 ? 39.174 1.024 21.542 1.00 12.15 167 HIS A CA 1
ATOM 1412 C C . HIS A 1 170 ? 40.391 1.004 22.409 1.00 12.88 167 HIS A C 1
ATOM 1413 O O . HIS A 1 170 ? 40.256 0.624 23.595 1.00 16.10 167 HIS A O 1
ATOM 1420 N N . ALA A 1 171 ? 41.552 1.408 21.989 1.00 10.83 168 ALA A N 1
ATOM 1421 C CA . ALA A 1 171 ? 42.737 1.543 22.853 1.00 11.32 168 ALA A CA 1
ATOM 1422 C C . ALA A 1 171 ? 42.706 2.939 23.452 1.00 12.38 168 ALA A C 1
ATOM 1423 O O . ALA A 1 171 ? 42.435 3.932 22.774 1.00 13.03 168 ALA A O 1
ATOM 1425 N N . GLU A 1 172 ? 43.152 3.034 24.680 1.00 12.48 169 GLU A N 1
ATOM 1426 C CA . GLU A 1 172 ? 43.340 4.336 25.327 1.00 13.83 169 GLU A CA 1
ATOM 1427 C C . GLU A 1 172 ? 44.372 5.106 24.553 1.00 13.44 169 GLU A C 1
ATOM 1428 O O . GLU A 1 172 ? 45.517 4.668 24.373 1.00 15.87 169 GLU A O 1
ATOM 1434 N N . GLY A 1 173 ? 43.989 6.272 24.112 1.00 13.54 170 GLY A N 1
ATOM 1435 C CA . GLY A 1 173 ? 44.882 7.130 23.297 1.00 14.07 170 GLY A CA 1
ATOM 1436 C C . GLY A 1 173 ? 44.808 6.836 21.815 1.00 13.86 170 GLY A C 1
ATOM 1437 O O . GLY A 1 173 ? 45.570 7.471 21.064 1.00 15.85 170 GLY A O 1
ATOM 1438 N N . GLY A 1 174 ? 43.941 5.947 21.348 1.00 12.16 171 GLY A N 1
ATOM 1439 C CA . GLY A 1 174 ? 43.839 5.617 19.966 1.00 11.64 171 GLY A CA 1
ATOM 1440 C C . GLY A 1 174 ? 45.042 4.846 19.444 1.00 11.84 171 GLY A C 1
ATOM 1441 O O . GLY A 1 174 ? 45.691 4.139 20.169 1.00 12.21 171 GLY A O 1
ATOM 1442 N N . ILE A 1 175 ? 45.245 5.032 18.174 1.00 11.63 172 ILE A N 1
ATOM 1443 C CA . ILE A 1 175 ? 46.230 4.185 17.455 1.00 11.56 172 ILE A CA 1
ATOM 1444 C C . ILE A 1 175 ? 47.619 4.296 18.043 1.00 12.05 172 ILE A C 1
ATOM 1445 O O . ILE A 1 175 ? 48.356 3.280 18.100 1.00 12.32 172 ILE A O 1
ATOM 1450 N N . THR A 1 176 ? 48.010 5.492 18.514 1.00 11.20 173 THR A N 1
ATOM 1451 C CA . THR A 1 176 ? 49.343 5.636 19.097 1.00 13.51 173 THR A CA 1
ATOM 1452 C C . THR A 1 176 ? 49.418 5.164 20.522 1.00 14.27 173 THR A C 1
ATOM 1453 O O . THR A 1 176 ? 50.516 5.148 21.076 1.00 17.55 173 THR A O 1
ATOM 1457 N N . GLY A 1 177 ? 48.339 4.687 21.080 1.00 13.77 174 GLY A N 1
ATOM 1458 C CA . GLY A 1 177 ? 48.351 3.882 22.333 1.00 15.79 174 GLY A CA 1
ATOM 1459 C C . GLY A 1 177 ? 48.340 2.394 21.930 1.00 15.80 174 GLY A C 1
ATOM 1460 O O . GLY A 1 177 ? 49.206 1.554 22.370 1.00 17.52 174 GLY A O 1
ATOM 1461 N N . GLY A 1 178 ? 47.434 1.994 21.116 1.00 13.24 175 GLY A N 1
ATOM 1462 C CA . GLY A 1 178 ? 47.190 0.600 20.911 1.00 12.80 175 GLY A CA 1
ATOM 1463 C C . GLY A 1 178 ? 48.185 -0.114 20.058 1.00 11.78 175 GLY A C 1
ATOM 1464 O O . GLY A 1 178 ? 48.194 -1.349 20.125 1.00 13.42 175 GLY A O 1
ATOM 1465 N N . PHE A 1 179 ? 49.051 0.586 19.343 1.00 12.32 176 PHE A N 1
ATOM 1466 C CA . PHE A 1 179 ? 50.020 -0.117 18.491 1.00 12.42 176 PHE A CA 1
ATOM 1467 C C . PHE A 1 179 ? 51.035 -0.865 19.283 1.00 11.65 176 PHE A C 1
ATOM 1468 O O . PHE A 1 179 ? 51.714 -1.728 18.737 1.00 11.77 176 PHE A O 1
ATOM 1476 N N . VAL A 1 180 ? 51.287 -0.517 20.536 1.00 12.29 177 VAL A N 1
ATOM 1477 C CA . VAL A 1 180 ? 52.286 -1.213 21.310 1.00 13.54 177 VAL A CA 1
ATOM 1478 C C . VAL A 1 180 ? 51.929 -2.697 21.345 1.00 12.02 177 VAL A C 1
ATOM 1479 O O . VAL A 1 180 ? 52.817 -3.579 21.297 1.00 14.02 177 VAL A O 1
ATOM 1483 N N . SER A 1 181 ? 50.655 -3.048 21.448 1.00 11.85 178 SER A N 1
ATOM 1484 C CA . SER A 1 181 ? 50.236 -4.414 21.488 1.00 11.52 178 SER A CA 1
ATOM 1485 C C . SER A 1 181 ? 50.600 -5.115 20.164 1.00 11.05 178 SER A C 1
ATOM 1486 O O . SER A 1 181 ? 50.813 -6.349 20.140 1.00 12.07 178 SER A O 1
ATOM 1489 N N . PHE A 1 182 ? 50.624 -4.406 19.042 1.00 10.32 179 PHE A N 1
ATOM 1490 C CA . PHE A 1 182 ? 51.015 -5.012 17.798 1.00 10.59 179 PHE A CA 1
ATOM 1491 C C . PHE A 1 182 ? 52.489 -5.389 17.828 1.00 11.16 179 PHE A C 1
ATOM 1492 O O . PHE A 1 182 ? 52.876 -6.483 17.403 1.00 11.37 179 PHE A O 1
ATOM 1500 N N . ARG A 1 183 ? 53.336 -4.475 18.285 1.00 11.13 180 ARG A N 1
ATOM 1501 C CA . ARG A 1 183 ? 54.791 -4.807 18.352 1.00 11.73 180 ARG A CA 1
ATOM 1502 C C . ARG A 1 183 ? 54.954 -5.950 19.347 1.00 12.88 180 ARG A C 1
ATOM 1503 O O . ARG A 1 183 ? 55.758 -6.891 19.018 1.00 13.43 180 ARG A O 1
ATOM 1511 N N . SER A 1 184 ? 54.261 -6.005 20.442 1.00 13.14 181 SER A N 1
ATOM 1512 C CA . SER A 1 184 ? 54.427 -7.096 21.404 1.00 13.81 181 SER A CA 1
ATOM 1513 C C . SER A 1 184 ? 54.032 -8.368 20.766 1.00 13.11 181 SER A C 1
ATOM 1514 O O . SER A 1 184 ? 54.756 -9.426 20.953 1.00 15.89 181 SER A O 1
ATOM 1517 N N . HIS A 1 185 ? 52.977 -8.488 20.025 1.00 12.81 182 HIS A N 1
ATOM 1518 C CA . HIS A 1 185 ? 52.500 -9.681 19.435 1.00 14.80 182 HIS A CA 1
ATOM 1519 C C . HIS A 1 185 ? 53.518 -10.177 18.393 1.00 13.44 182 HIS A C 1
ATOM 1520 O O . HIS A 1 185 ? 53.765 -11.397 18.308 1.00 15.13 182 HIS A O 1
ATOM 1527 N N . ALA A 1 186 ? 53.969 -9.277 17.546 1.00 12.58 183 ALA A N 1
ATOM 1528 C CA . ALA A 1 186 ? 54.975 -9.663 16.496 1.00 12.73 183 ALA A CA 1
ATOM 1529 C C . ALA A 1 186 ? 56.257 -10.193 17.190 1.00 12.59 183 ALA A C 1
ATOM 1530 O O . ALA A 1 186 ? 56.731 -11.255 16.717 1.00 13.61 183 ALA A O 1
ATOM 1532 N N . GLU A 1 187 ? 56.735 -9.546 18.187 1.00 12.56 184 GLU A N 1
ATOM 1533 C CA . GLU A 1 187 ? 57.987 -10.012 18.821 1.00 13.08 184 GLU A CA 1
ATOM 1534 C C . GLU A 1 187 ? 57.708 -11.276 19.533 1.00 15.44 184 GLU A C 1
ATOM 1535 O O . GLU A 1 187 ? 58.630 -12.164 19.532 1.00 15.83 184 GLU A O 1
ATOM 1541 N N . ALA A 1 188 ? 56.568 -11.544 20.131 1.00 15.82 185 ALA A N 1
ATOM 1542 C CA . ALA A 1 188 ? 56.298 -12.797 20.814 1.00 16.25 185 ALA A CA 1
ATOM 1543 C C . ALA A 1 188 ? 56.309 -13.898 19.781 1.00 16.52 185 ALA A C 1
ATOM 1544 O O . ALA A 1 188 ? 56.870 -15.031 20.059 1.00 18.37 185 ALA A O 1
ATOM 1546 N N . PHE A 1 189 ? 55.763 -13.765 18.605 1.00 14.69 186 PHE A N 1
ATOM 1547 C CA . PHE A 1 189 ? 55.757 -14.738 17.641 1.00 13.57 186 PHE A CA 1
ATOM 1548 C C . PHE A 1 189 ? 57.218 -14.971 17.157 1.00 13.15 186 PHE A C 1
ATOM 1549 O O . PHE A 1 189 ? 57.618 -16.162 16.993 1.00 13.61 186 PHE A O 1
ATOM 1557 N N . LEU A 1 190 ? 57.945 -13.927 16.870 1.00 12.68 187 LEU A N 1
ATOM 1558 C CA . LEU A 1 190 ? 59.309 -14.121 16.283 1.00 11.37 187 LEU A CA 1
ATOM 1559 C C . LEU A 1 190 ? 60.166 -14.888 17.248 1.00 12.43 187 LEU A C 1
ATOM 1560 O O . LEU A 1 190 ? 61.092 -15.635 16.794 1.00 12.14 187 LEU A O 1
ATOM 1565 N N . ALA A 1 191 ? 60.014 -14.729 18.520 1.00 12.52 188 ALA A N 1
ATOM 1566 C CA . ALA A 1 191 ? 60.743 -15.452 19.571 1.00 12.95 188 ALA A CA 1
ATOM 1567 C C . ALA A 1 191 ? 62.266 -15.377 19.287 1.00 13.45 188 ALA A C 1
ATOM 1568 O O . ALA A 1 191 ? 62.966 -16.432 19.350 1.00 14.17 188 ALA A O 1
ATOM 1570 N N . GLY A 1 192 ? 62.788 -14.258 18.945 1.00 13.56 189 GLY A N 1
ATOM 1571 C CA . GLY A 1 192 ? 64.215 -14.095 18.730 1.00 13.21 189 GLY A CA 1
ATOM 1572 C C . GLY A 1 192 ? 64.718 -14.323 17.351 1.00 13.16 189 GLY A C 1
ATOM 1573 O O . GLY A 1 192 ? 65.961 -14.334 17.155 1.00 14.48 189 GLY A O 1
ATOM 1574 N N . ALA A 1 193 ? 63.883 -14.589 16.375 1.00 12.35 190 ALA A N 1
ATOM 1575 C CA . ALA A 1 193 ? 64.258 -14.863 15.005 1.00 11.64 190 ALA A CA 1
ATOM 1576 C C . ALA A 1 193 ? 64.721 -13.650 14.309 1.00 12.37 190 ALA A C 1
ATOM 1577 O O . ALA A 1 193 ? 63.954 -12.957 13.601 1.00 13.69 190 ALA A O 1
ATOM 1579 N N . ALA A 1 194 ? 66.005 -13.329 14.405 1.00 12.09 191 ALA A N 1
ATOM 1580 C CA . ALA A 1 194 ? 66.561 -12.178 13.718 1.00 13.18 191 ALA A CA 1
ATOM 1581 C C . ALA A 1 194 ? 66.454 -12.236 12.256 1.00 12.11 191 ALA A C 1
ATOM 1582 O O . ALA A 1 194 ? 66.251 -11.167 11.603 1.00 14.08 191 ALA A O 1
ATOM 1584 N N . GLY A 1 195 ? 66.584 -13.375 11.632 1.00 11.09 192 GLY A N 1
ATOM 1585 C CA . GLY A 1 195 ? 66.471 -13.499 10.228 1.00 12.13 192 GLY A CA 1
ATOM 1586 C C . GLY A 1 195 ? 65.051 -13.328 9.653 1.00 11.68 192 GLY A C 1
ATOM 1587 O O . GLY A 1 195 ? 64.836 -12.674 8.645 1.00 12.58 192 GLY A O 1
ATOM 1588 N N . LEU A 1 196 ? 64.076 -13.899 10.363 1.00 11.68 193 LEU A N 1
ATOM 1589 C CA . LEU A 1 196 ? 62.676 -13.727 9.972 1.00 11.34 193 LEU A CA 1
ATOM 1590 C C . LEU A 1 196 ? 62.322 -12.248 10.249 1.00 11.49 193 LEU A C 1
ATOM 1591 O O . LEU A 1 196 ? 61.625 -11.675 9.358 1.00 12.82 193 LEU A O 1
ATOM 1596 N N . ARG A 1 197 ? 62.778 -11.673 11.321 1.00 11.07 194 ARG A N 1
ATOM 1597 C CA . ARG A 1 197 ? 62.501 -10.234 11.560 1.00 12.15 194 ARG A CA 1
ATOM 1598 C C . ARG A 1 197 ? 63.028 -9.408 10.451 1.00 14.09 194 ARG A C 1
ATOM 1599 O O . ARG A 1 197 ? 62.340 -8.460 9.954 1.00 15.03 194 ARG A O 1
ATOM 1607 N N . GLU A 1 198 ? 64.241 -9.647 9.985 1.00 13.73 195 GLU A N 1
ATOM 1608 C CA . GLU A 1 198 ? 64.823 -8.897 8.889 1.00 14.24 195 GLU A CA 1
ATOM 1609 C C . GLU A 1 198 ? 63.983 -9.060 7.688 1.00 14.01 195 GLU A C 1
ATOM 1610 O O . GLU A 1 198 ? 63.834 -8.033 6.929 1.00 15.31 195 GLU A O 1
ATOM 1616 N N . ARG A 1 199 ? 63.526 -10.231 7.339 1.00 13.72 196 ARG A N 1
ATOM 1617 C CA . ARG A 1 199 ? 62.665 -10.387 6.243 1.00 13.78 196 ARG A CA 1
ATOM 1618 C C . ARG A 1 199 ? 61.375 -9.512 6.366 1.00 13.17 196 ARG A C 1
ATOM 1619 O O . ARG A 1 199 ? 60.950 -8.845 5.413 1.00 14.53 196 ARG A O 1
ATOM 1627 N N . TRP A 1 200 ? 60.779 -9.555 7.535 1.00 12.13 197 TRP A N 1
ATOM 1628 C CA . TRP A 1 200 ? 59.556 -8.744 7.787 1.00 12.30 197 TRP A CA 1
ATOM 1629 C C . TRP A 1 200 ? 59.830 -7.299 7.645 1.00 12.85 197 TRP A C 1
ATOM 1630 O O . TRP A 1 200 ? 59.043 -6.504 7.072 1.00 13.88 197 TRP A O 1
ATOM 1641 N N . GLU A 1 201 ? 60.959 -6.832 8.141 1.00 13.45 198 GLU A N 1
ATOM 1642 C CA . GLU A 1 201 ? 61.319 -5.409 8.029 1.00 14.49 198 GLU A CA 1
ATOM 1643 C C . GLU A 1 201 ? 61.575 -5.050 6.586 1.00 14.29 198 GLU A C 1
ATOM 1644 O O . GLU A 1 201 ? 61.183 -3.922 6.196 1.00 14.81 198 GLU A O 1
ATOM 1650 N N . ALA A 1 202 ? 62.128 -5.889 5.751 1.00 14.17 199 ALA A N 1
ATOM 1651 C CA . ALA A 1 202 ? 62.311 -5.589 4.380 1.00 15.54 199 ALA A CA 1
ATOM 1652 C C . ALA A 1 202 ? 61.003 -5.551 3.638 1.00 14.60 199 ALA A C 1
ATOM 1653 O O . ALA A 1 202 ? 60.783 -4.670 2.765 1.00 16.25 199 ALA A O 1
ATOM 1655 N N . GLU A 1 203 ? 60.086 -6.416 3.971 1.00 13.95 200 GLU A N 1
ATOM 1656 C CA . GLU A 1 203 ? 58.751 -6.418 3.368 1.00 16.05 200 GLU A CA 1
ATOM 1657 C C . GLU A 1 203 ? 57.960 -5.169 3.811 1.00 14.79 200 GLU A C 1
ATOM 1658 O O . GLU A 1 203 ? 57.229 -4.601 2.977 1.00 15.64 200 GLU A O 1
ATOM 1664 N N . TYR A 1 204 ? 58.130 -4.710 5.014 1.00 11.54 201 TYR A N 1
ATOM 1665 C CA . TYR A 1 204 ? 57.579 -3.465 5.457 1.00 11.93 201 TYR A CA 1
ATOM 1666 C C . TYR A 1 204 ? 58.159 -2.351 4.653 1.00 12.02 201 TYR A C 1
ATOM 1667 O O . TYR A 1 204 ? 57.398 -1.465 4.124 1.00 12.68 201 TYR A O 1
ATOM 1676 N N . ARG A 1 205 ? 59.457 -2.250 4.539 1.00 13.09 202 ARG A N 1
ATOM 1677 C CA . ARG A 1 205 ? 60.109 -1.105 3.888 1.00 14.50 202 ARG A CA 1
ATOM 1678 C C . ARG A 1 205 ? 59.615 -1.028 2.464 1.00 14.99 202 ARG A C 1
ATOM 1679 O O . ARG A 1 205 ? 59.402 0.107 1.983 1.00 18.24 202 ARG A O 1
ATOM 1687 N N . THR A 1 206 ? 59.472 -2.098 1.777 1.00 15.04 203 THR A N 1
ATOM 1688 C CA . THR A 1 206 ? 58.986 -2.086 0.392 1.00 19.56 203 THR A CA 1
ATOM 1689 C C . THR A 1 206 ? 57.636 -1.479 0.255 1.00 20.11 203 THR A C 1
ATOM 1690 O O . THR A 1 206 ? 57.298 -0.964 -0.831 1.00 24.06 203 THR A O 1
ATOM 1694 N N . ARG A 1 207 ? 56.792 -1.587 1.279 1.00 15.32 204 ARG A N 1
ATOM 1695 C CA . ARG A 1 207 ? 55.369 -1.184 1.305 1.00 15.55 204 ARG A CA 1
ATOM 1696 C C . ARG A 1 207 ? 55.081 -0.042 2.270 1.00 12.59 204 ARG A C 1
ATOM 1697 O O . ARG A 1 207 ? 53.949 0.189 2.574 1.00 13.13 204 ARG A O 1
ATOM 1705 N N . ALA A 1 208 ? 56.123 0.679 2.726 1.00 12.25 205 ALA A N 1
ATOM 1706 C CA . ALA A 1 208 ? 55.986 1.526 3.876 1.00 12.74 205 ALA A CA 1
ATOM 1707 C C . ALA A 1 208 ? 54.921 2.595 3.675 1.00 12.21 205 ALA A C 1
ATOM 1708 O O . ALA A 1 208 ? 54.035 2.785 4.476 1.00 12.62 205 ALA A O 1
ATOM 1710 N N . GLU A 1 209 ? 55.032 3.372 2.589 1.00 12.50 206 GLU A N 1
ATOM 1711 C CA . GLU A 1 209 ? 54.059 4.432 2.333 1.00 12.23 206 GLU A CA 1
ATOM 1712 C C . GLU A 1 209 ? 52.671 3.847 2.120 1.00 11.89 206 GLU A C 1
ATOM 1713 O O . GLU A 1 209 ? 51.714 4.405 2.657 1.00 12.68 206 GLU A O 1
ATOM 1719 N N . ALA A 1 210 ? 52.548 2.756 1.415 1.00 13.34 207 ALA A N 1
ATOM 1720 C CA . ALA A 1 210 ? 51.211 2.150 1.224 1.00 13.79 207 ALA A CA 1
ATOM 1721 C C . ALA A 1 210 ? 50.564 1.743 2.525 1.00 12.36 207 ALA A C 1
ATOM 1722 O O . ALA A 1 210 ? 49.382 1.954 2.791 1.00 14.10 207 ALA A O 1
ATOM 1724 N N . LEU A 1 211 ? 51.411 1.175 3.461 1.00 12.01 208 LEU A N 1
ATOM 1725 C CA . LEU A 1 211 ? 50.882 0.802 4.781 1.00 11.83 208 LEU A CA 1
ATOM 1726 C C . LEU A 1 211 ? 50.551 1.926 5.638 1.00 10.99 208 LEU A C 1
ATOM 1727 O O . LEU A 1 211 ? 49.526 2.001 6.311 1.00 11.60 208 LEU A O 1
ATOM 1732 N N . ARG A 1 212 ? 51.432 3.006 5.628 1.00 10.88 209 ARG A N 1
ATOM 1733 C CA . ARG A 1 212 ? 51.138 4.172 6.337 1.00 10.96 209 ARG A CA 1
ATOM 1734 C C . ARG A 1 212 ? 49.801 4.834 5.880 1.00 11.46 209 ARG A C 1
ATOM 1735 O O . ARG A 1 212 ? 49.020 5.320 6.677 1.00 11.33 209 ARG A O 1
ATOM 1743 N N . ALA A 1 213 ? 49.636 4.869 4.577 1.00 11.36 210 ALA A N 1
ATOM 1744 C CA . ALA A 1 213 ? 48.408 5.426 3.976 1.00 11.74 210 ALA A CA 1
ATOM 1745 C C . ALA A 1 213 ? 47.139 4.642 4.416 1.00 11.88 210 ALA A C 1
ATOM 1746 O O . ALA A 1 213 ? 46.100 5.242 4.723 1.00 12.93 210 ALA A O 1
ATOM 1748 N N A GLN A 1 214 ? 47.267 3.345 4.502 0.57 12.18 211 GLN A N 1
ATOM 1749 N N B GLN A 1 214 ? 47.311 3.316 4.460 0.43 12.46 211 GLN A N 1
ATOM 1750 C CA A GLN A 1 214 ? 46.098 2.607 5.002 0.57 12.58 211 GLN A CA 1
ATOM 1751 C CA B GLN A 1 214 ? 46.254 2.398 4.909 0.43 12.79 211 GLN A CA 1
ATOM 1752 C C A GLN A 1 214 ? 45.807 2.835 6.475 0.57 11.59 211 GLN A C 1
ATOM 1753 C C B GLN A 1 214 ? 45.874 2.676 6.368 0.43 11.98 211 GLN A C 1
ATOM 1754 O O A GLN A 1 214 ? 44.667 3.057 6.903 0.57 11.22 211 GLN A O 1
ATOM 1755 O O B GLN A 1 214 ? 44.703 2.745 6.642 0.43 11.69 211 GLN A O 1
ATOM 1766 N N . VAL A 1 215 ? 46.878 2.849 7.277 1.00 11.83 212 VAL A N 1
ATOM 1767 C CA . VAL A 1 215 ? 46.657 3.220 8.644 1.00 11.55 212 VAL A CA 1
ATOM 1768 C C . VAL A 1 215 ? 45.909 4.509 8.748 1.00 11.60 212 VAL A C 1
ATOM 1769 O O . VAL A 1 215 ? 44.907 4.649 9.418 1.00 12.40 212 VAL A O 1
ATOM 1773 N N . ALA A 1 216 ? 46.405 5.557 8.057 1.00 11.80 213 ALA A N 1
ATOM 1774 C CA . ALA A 1 216 ? 45.827 6.832 8.135 1.00 11.75 213 ALA A CA 1
ATOM 1775 C C . ALA A 1 216 ? 44.341 6.861 7.654 1.00 11.53 213 ALA A C 1
ATOM 1776 O O . ALA A 1 216 ? 43.539 7.534 8.273 1.00 12.97 213 ALA A O 1
ATOM 1778 N N . ALA A 1 217 ? 44.099 6.134 6.616 1.00 11.82 214 ALA A N 1
ATOM 1779 C CA . ALA A 1 217 ? 42.750 6.056 6.047 1.00 12.74 214 ALA A CA 1
ATOM 1780 C C . ALA A 1 217 ? 41.769 5.475 7.086 1.00 11.96 214 ALA A C 1
ATOM 1781 O O . ALA A 1 217 ? 40.644 5.954 7.315 1.00 12.85 214 ALA A O 1
ATOM 1783 N N . VAL A 1 218 ? 42.214 4.401 7.784 1.00 11.48 215 VAL A N 1
ATOM 1784 C CA . VAL A 1 218 ? 41.365 3.759 8.785 1.00 10.98 215 VAL A CA 1
ATOM 1785 C C . VAL A 1 218 ? 41.175 4.576 9.969 1.00 11.19 215 VAL A C 1
ATOM 1786 O O . VAL A 1 218 ? 40.077 4.675 10.535 1.00 12.62 215 VAL A O 1
ATOM 1790 N N . VAL A 1 219 ? 42.225 5.260 10.437 1.00 11.74 216 VAL A N 1
ATOM 1791 C CA . VAL A 1 219 ? 42.120 6.208 11.521 1.00 14.24 216 VAL A CA 1
ATOM 1792 C C . VAL A 1 219 ? 41.177 7.325 11.269 1.00 15.38 216 VAL A C 1
ATOM 1793 O O . VAL A 1 219 ? 40.409 7.704 12.090 1.00 17.19 216 VAL A O 1
ATOM 1797 N N . THR A 1 220 ? 41.202 7.829 10.021 1.00 15.15 217 THR A N 1
ATOM 1798 C CA . THR A 1 220 ? 40.320 8.896 9.597 1.00 17.68 217 THR A CA 1
ATOM 1799 C C . THR A 1 220 ? 38.889 8.381 9.587 1.00 17.73 217 THR A C 1
ATOM 1800 O O . THR A 1 220 ? 37.935 9.106 9.928 1.00 21.61 217 THR A O 1
ATOM 1804 N N . GLY A 1 221 ? 38.706 7.120 9.214 1.00 14.93 218 GLY A N 1
ATOM 1805 C CA . GLY A 1 221 ? 37.407 6.447 9.254 1.00 15.12 218 GLY A CA 1
ATOM 1806 C C . GLY A 1 221 ? 37.071 5.868 7.923 1.00 15.90 218 GLY A C 1
ATOM 1807 O O . GLY A 1 221 ? 37.100 6.618 6.901 1.00 17.51 218 GLY A O 1
ATOM 1808 N N . THR A 1 222 ? 36.761 4.595 7.810 1.00 13.82 219 THR A N 1
ATOM 1809 C CA . THR A 1 222 ? 36.268 3.921 6.656 1.00 14.58 219 THR A CA 1
ATOM 1810 C C . THR A 1 222 ? 34.969 3.243 7.008 1.00 15.57 219 THR A C 1
ATOM 1811 O O . THR A 1 222 ? 34.714 2.885 8.156 1.00 14.39 219 THR A O 1
ATOM 1815 N N . PRO A 1 223 ? 34.077 2.961 6.038 1.00 14.96 220 PRO A N 1
ATOM 1816 C CA . PRO A 1 223 ? 32.828 2.315 6.393 1.00 15.56 220 PRO A CA 1
ATOM 1817 C C . PRO A 1 223 ? 33.114 0.932 7.045 1.00 13.84 220 PRO A C 1
ATOM 1818 O O . PRO A 1 223 ? 32.456 0.570 7.987 1.00 14.07 220 PRO A O 1
ATOM 1822 N N . ARG A 1 224 ? 34.078 0.190 6.496 1.00 14.04 221 ARG A N 1
ATOM 1823 C CA . ARG A 1 224 ? 34.384 -1.121 7.055 1.00 12.62 221 ARG A CA 1
ATOM 1824 C C . ARG A 1 224 ? 34.993 -0.989 8.453 1.00 13.09 221 ARG A C 1
ATOM 1825 O O . ARG A 1 224 ? 34.662 -1.791 9.371 1.00 12.81 221 ARG A O 1
ATOM 1833 N N . GLY A 1 225 ? 35.863 -0.042 8.672 1.00 12.40 222 GLY A N 1
ATOM 1834 C CA . GLY A 1 225 ? 36.419 0.124 10.023 1.00 11.74 222 GLY A CA 1
ATOM 1835 C C . GLY A 1 225 ? 35.381 0.489 11.025 1.00 11.39 222 GLY A C 1
ATOM 1836 O O . GLY A 1 225 ? 35.306 -0.046 12.123 1.00 12.29 222 GLY A O 1
ATOM 1837 N N . ARG A 1 226 ? 34.517 1.426 10.654 1.00 12.61 223 ARG A N 1
ATOM 1838 C CA . ARG A 1 226 ? 33.465 1.835 11.516 1.00 12.37 223 ARG A CA 1
ATOM 1839 C C . ARG A 1 226 ? 32.466 0.727 11.790 1.00 11.93 223 ARG A C 1
ATOM 1840 O O . ARG A 1 226 ? 31.955 0.602 12.918 1.00 12.95 223 ARG A O 1
ATOM 1848 N N . ALA A 1 227 ? 32.175 -0.074 10.811 1.00 11.80 224 ALA A N 1
ATOM 1849 C CA . ALA A 1 227 ? 31.275 -1.193 11.042 1.00 12.10 224 ALA A CA 1
ATOM 1850 C C . ALA A 1 227 ? 31.882 -2.178 12.054 1.00 11.63 224 ALA A C 1
ATOM 1851 O O . ALA A 1 227 ? 31.201 -2.706 12.932 1.00 12.05 224 ALA A O 1
ATOM 1853 N N . TRP A 1 228 ? 33.185 -2.416 11.948 1.00 11.10 225 TRP A N 1
ATOM 1854 C CA . TRP A 1 228 ? 33.833 -3.377 12.898 1.00 10.71 225 TRP A CA 1
ATOM 1855 C C . TRP A 1 228 ? 33.869 -2.819 14.249 1.00 11.01 225 TRP A C 1
ATOM 1856 O O . TRP A 1 228 ? 33.545 -3.511 15.241 1.00 11.40 225 TRP A O 1
ATOM 1867 N N . THR A 1 229 ? 34.235 -1.559 14.369 1.00 11.31 226 THR A N 1
ATOM 1868 C CA . THR A 1 229 ? 34.305 -1.011 15.724 1.00 13.15 226 THR A CA 1
ATOM 1869 C C . THR A 1 229 ? 32.912 -0.856 16.355 1.00 11.73 226 THR A C 1
ATOM 1870 O O . THR A 1 229 ? 32.791 -0.983 17.584 1.00 12.21 226 THR A O 1
ATOM 1874 N N . GLY A 1 230 ? 31.883 -0.597 15.532 1.00 11.09 227 GLY A N 1
ATOM 1875 C CA . GLY A 1 230 ? 30.517 -0.647 15.988 1.00 11.17 227 GLY A CA 1
ATOM 1876 C C . GLY A 1 230 ? 30.104 -1.988 16.525 1.00 11.69 227 GLY A C 1
ATOM 1877 O O . GLY A 1 230 ? 29.424 -2.074 17.522 1.00 12.78 227 GLY A O 1
ATOM 1878 N N . LEU A 1 231 ? 30.524 -3.044 15.878 1.00 10.81 228 LEU A N 1
ATOM 1879 C CA . LEU A 1 231 ? 30.279 -4.426 16.381 1.00 11.33 228 LEU A CA 1
ATOM 1880 C C . LEU A 1 231 ? 30.989 -4.589 17.680 1.00 10.92 228 LEU A C 1
ATOM 1881 O O . LEU A 1 231 ? 30.418 -5.088 18.683 1.00 12.12 228 LEU A O 1
ATOM 1886 N N . LEU A 1 232 ? 32.257 -4.197 17.775 1.00 10.55 229 LEU A N 1
ATOM 1887 C CA . LEU A 1 232 ? 33.008 -4.280 19.026 1.00 10.88 229 LEU A CA 1
ATOM 1888 C C . LEU A 1 232 ? 32.362 -3.510 20.135 1.00 11.58 229 LEU A C 1
ATOM 1889 O O . LEU A 1 232 ? 32.374 -3.964 21.321 1.00 11.96 229 LEU A O 1
ATOM 1894 N N . ASP A 1 233 ? 31.805 -2.350 19.818 1.00 11.35 230 ASP A N 1
ATOM 1895 C CA . ASP A 1 233 ? 31.121 -1.487 20.829 1.00 13.22 230 ASP A CA 1
ATOM 1896 C C . ASP A 1 233 ? 30.024 -2.261 21.522 1.00 15.09 230 ASP A C 1
ATOM 1897 O O . ASP A 1 233 ? 29.800 -1.976 22.755 1.00 16.62 230 ASP A O 1
ATOM 1902 N N . GLY A 1 234 ? 29.369 -3.178 20.882 1.00 13.24 231 GLY A N 1
ATOM 1903 C CA . GLY A 1 234 ? 28.306 -3.967 21.544 1.00 15.35 231 GLY A CA 1
ATOM 1904 C C . GLY A 1 234 ? 28.823 -4.911 22.565 1.00 15.42 231 GLY A C 1
ATOM 1905 O O . GLY A 1 234 ? 28.025 -5.461 23.349 1.00 20.05 231 GLY A O 1
ATOM 1906 N N . PHE A 1 235 ? 30.107 -5.167 22.676 1.00 14.07 232 PHE A N 1
ATOM 1907 C CA . PHE A 1 235 ? 30.731 -5.998 23.651 1.00 14.90 232 PHE A CA 1
ATOM 1908 C C . PHE A 1 235 ? 31.559 -5.269 24.666 1.00 16.11 232 PHE A C 1
ATOM 1909 O O . PHE A 1 235 ? 31.974 -5.882 25.681 1.00 17.77 232 PHE A O 1
ATOM 1917 N N . ALA A 1 236 ? 31.824 -3.988 24.476 1.00 14.31 233 ALA A N 1
ATOM 1918 C CA . ALA A 1 236 ? 32.724 -3.285 25.358 1.00 16.27 233 ALA A CA 1
ATOM 1919 C C . ALA A 1 236 ? 32.193 -3.117 26.758 1.00 15.88 233 ALA A C 1
ATOM 1920 O O . ALA A 1 236 ? 32.911 -3.371 27.729 1.00 16.21 233 ALA A O 1
ATOM 1922 N N . GLY A 1 237 ? 30.917 -2.823 26.879 1.00 15.37 234 GLY A N 1
ATOM 1923 C CA . GLY A 1 237 ? 30.333 -2.632 28.218 1.00 15.77 234 GLY A CA 1
ATOM 1924 C C . GLY A 1 237 ? 30.196 -3.951 28.980 1.00 14.69 234 GLY A C 1
ATOM 1925 O O . GLY A 1 237 ? 30.549 -4.057 30.161 1.00 14.31 234 GLY A O 1
ATOM 1926 N N . ARG A 1 238 ? 29.763 -5.024 28.289 1.00 15.01 235 ARG A N 1
ATOM 1927 C CA . ARG A 1 238 ? 29.680 -6.333 28.906 1.00 14.08 235 ARG A CA 1
ATOM 1928 C C . ARG A 1 238 ? 31.065 -6.791 29.275 1.00 13.73 235 ARG A C 1
ATOM 1929 O O . ARG A 1 238 ? 31.271 -7.391 30.333 1.00 14.47 235 ARG A O 1
ATOM 1937 N N . GLY A 1 239 ? 32.064 -6.557 28.444 1.00 12.98 236 GLY A N 1
ATOM 1938 C CA . GLY A 1 239 ? 33.415 -6.961 28.746 1.00 13.26 236 GLY A CA 1
ATOM 1939 C C . GLY A 1 239 ? 33.877 -6.225 30.018 1.00 13.61 236 GLY A C 1
ATOM 1940 O O . GLY A 1 239 ? 34.468 -6.841 30.895 1.00 14.06 236 GLY A O 1
ATOM 1941 N N . ASP A 1 240 ? 33.624 -4.900 30.136 1.00 13.27 237 ASP A N 1
ATOM 1942 C CA . ASP A 1 240 ? 34.034 -4.172 31.304 1.00 14.12 237 ASP A CA 1
ATOM 1943 C C . ASP A 1 240 ? 33.397 -4.814 32.574 1.00 13.73 237 ASP A C 1
ATOM 1944 O O . AS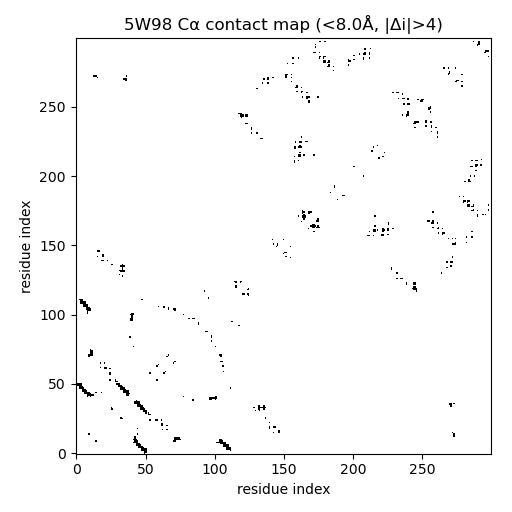P A 1 240 ? 34.087 -4.938 33.567 1.00 14.42 237 ASP A O 1
ATOM 1949 N N . GLU A 1 241 ? 32.128 -5.139 32.470 1.00 13.62 238 GLU A N 1
ATOM 1950 C CA . GLU A 1 241 ? 31.423 -5.675 33.665 1.00 15.36 238 GLU A CA 1
ATOM 1951 C C . GLU A 1 241 ? 32.009 -6.984 34.108 1.00 14.76 238 GLU A C 1
ATOM 1952 O O . GLU A 1 241 ? 32.224 -7.256 35.282 1.00 16.13 238 GLU A O 1
ATOM 1958 N N . LEU A 1 242 ? 32.305 -7.891 33.140 1.00 13.19 239 LEU A N 1
ATOM 1959 C CA . LEU A 1 242 ? 32.807 -9.190 33.498 1.00 13.30 239 LEU A CA 1
ATOM 1960 C C . LEU A 1 242 ? 34.247 -9.123 33.909 1.00 12.88 239 LEU A C 1
ATOM 1961 O O . LEU A 1 242 ? 34.683 -9.879 34.801 1.00 14.74 239 LEU A O 1
ATOM 1966 N N . ILE A 1 243 ? 35.066 -8.215 33.359 1.00 12.72 240 ILE A N 1
ATOM 1967 C CA . ILE A 1 243 ? 36.395 -8.038 33.816 1.00 14.15 240 ILE A CA 1
ATOM 1968 C C . ILE A 1 243 ? 36.331 -7.539 35.301 1.00 13.24 240 ILE A C 1
ATOM 1969 O O . ILE A 1 243 ? 37.102 -8.032 36.112 1.00 16.35 240 ILE A O 1
ATOM 1974 N N . ALA A 1 244 ? 35.485 -6.576 35.549 1.00 13.50 241 ALA A N 1
ATOM 1975 C CA . ALA A 1 244 ? 35.435 -5.957 36.924 1.00 15.57 241 ALA A CA 1
ATOM 1976 C C . ALA A 1 244 ? 35.036 -7.007 37.931 1.00 16.17 241 ALA A C 1
ATOM 1977 O O . ALA A 1 244 ? 35.540 -6.995 39.075 1.00 17.55 241 ALA A O 1
ATOM 1979 N N . SER A 1 245 ? 34.063 -7.854 37.583 1.00 15.68 242 SER A N 1
ATOM 1980 C CA . SER A 1 245 ? 33.542 -8.843 38.585 1.00 16.95 242 SER A CA 1
ATOM 1981 C C . SER A 1 245 ? 34.430 -10.011 38.728 1.00 17.44 242 SER A C 1
ATOM 1982 O O . SER A 1 245 ? 34.238 -10.794 39.712 1.00 19.08 242 SER A O 1
ATOM 1985 N N . GLY A 1 246 ? 35.452 -10.243 37.874 1.00 16.62 243 GLY A N 1
ATOM 1986 C CA . GLY A 1 246 ? 36.257 -11.409 37.853 1.00 17.35 243 GLY A CA 1
ATOM 1987 C C . GLY A 1 246 ? 35.643 -12.561 37.048 1.00 16.98 243 GLY A C 1
ATOM 1988 O O . GLY A 1 246 ? 36.274 -13.648 36.998 1.00 20.34 243 GLY A O 1
ATOM 1989 N N . ALA A 1 247 ? 34.479 -12.405 36.507 1.00 15.96 244 ALA A N 1
ATOM 1990 C CA . ALA A 1 247 ? 33.861 -13.454 35.651 1.00 15.28 244 ALA A CA 1
ATOM 1991 C C . ALA A 1 247 ? 34.634 -13.708 34.359 1.00 15.12 244 ALA A C 1
ATOM 1992 O O . ALA A 1 247 ? 34.542 -14.834 33.823 1.00 16.42 244 ALA A O 1
ATOM 1994 N N . LEU A 1 248 ? 35.364 -12.726 33.847 1.00 14.78 245 LEU A N 1
ATOM 1995 C CA . LEU A 1 248 ? 36.156 -12.912 32.648 1.00 15.32 245 LEU A CA 1
ATOM 1996 C C . LEU A 1 248 ? 37.555 -12.796 33.053 1.00 16.17 245 LEU A C 1
ATOM 1997 O O . LEU A 1 248 ? 37.980 -11.747 33.537 1.00 18.32 245 LEU A O 1
ATOM 2002 N N A THR A 1 249 ? 38.340 -13.858 32.880 0.49 17.95 246 THR A N 1
ATOM 2003 N N B THR A 1 249 ? 38.341 -13.853 32.827 0.51 16.81 246 THR A N 1
ATOM 2004 C CA A THR A 1 249 ? 39.723 -13.859 33.200 0.49 21.42 246 THR A CA 1
ATOM 2005 C CA B THR A 1 249 ? 39.735 -13.941 33.148 0.51 19.34 246 THR A CA 1
ATOM 2006 C C A THR A 1 249 ? 40.404 -12.870 32.270 0.49 18.46 246 THR A C 1
ATOM 2007 C C B THR A 1 249 ? 40.548 -13.037 32.202 0.51 18.70 246 THR A C 1
ATOM 2008 O O A THR A 1 249 ? 39.912 -12.593 31.134 0.49 19.14 246 THR A O 1
ATOM 2009 O O B THR A 1 249 ? 40.336 -13.027 30.965 0.51 20.08 246 THR A O 1
ATOM 2016 N N . VAL A 1 250 ? 41.490 -12.324 32.770 1.00 21.10 247 VAL A N 1
ATOM 2017 C CA . VAL A 1 250 ? 42.353 -11.478 31.997 1.00 20.70 247 VAL A CA 1
ATOM 2018 C C . VAL A 1 250 ? 43.608 -12.294 31.652 1.00 24.92 247 VAL A C 1
ATOM 2019 O O . VAL A 1 250 ? 43.891 -13.361 32.275 1.00 24.32 247 VAL A O 1
ATOM 2023 N N . GLU A 1 251 ? 44.381 -11.820 30.683 1.00 22.58 248 GLU A N 1
ATOM 2024 C CA . GLU A 1 251 ? 45.606 -12.514 30.309 1.00 24.15 248 GLU A CA 1
ATOM 2025 C C . GLU A 1 251 ? 46.583 -12.451 31.436 1.00 26.66 248 GLU A C 1
ATOM 2026 O O . GLU A 1 251 ? 46.890 -11.376 31.930 1.00 26.30 248 GLU A O 1
ATOM 2032 N N . VAL A 1 279 ? 49.390 -0.223 34.152 1.00 25.98 276 VAL A N 1
ATOM 2033 C CA . VAL A 1 279 ? 48.748 -0.576 32.843 1.00 26.47 276 VAL A CA 1
ATOM 2034 C C . VAL A 1 279 ? 47.991 -1.870 32.896 1.00 24.59 276 VAL A C 1
ATOM 2035 O O . VAL A 1 279 ? 46.797 -1.953 32.532 1.00 20.84 276 VAL A O 1
ATOM 2039 N N . LEU A 1 280 ? 48.610 -2.893 33.445 1.00 23.12 277 LEU A N 1
ATOM 2040 C CA . LEU A 1 280 ? 47.959 -4.178 33.594 1.00 25.75 277 LEU A CA 1
ATOM 2041 C C . LEU A 1 280 ? 46.749 -4.098 34.510 1.00 26.33 277 LEU A C 1
ATOM 2042 O O . LEU A 1 280 ? 45.848 -4.895 34.336 1.00 29.57 277 LEU A O 1
ATOM 2047 N N . ARG A 1 281 ? 46.702 -3.150 35.432 1.00 24.42 278 ARG A N 1
ATOM 2048 C CA . ARG A 1 281 ? 45.572 -3.009 36.343 1.00 28.95 278 ARG A CA 1
ATOM 2049 C C . ARG A 1 281 ? 44.489 -2.096 35.780 1.00 25.93 278 ARG A C 1
ATOM 2050 O O . ARG A 1 281 ? 43.425 -1.918 36.424 1.00 29.77 278 ARG A O 1
ATOM 2058 N N . SER A 1 282 ? 44.717 -1.543 34.593 1.00 20.86 279 SER A N 1
ATOM 2059 C CA . SER A 1 282 ? 43.872 -0.493 33.993 1.00 19.66 279 SER A CA 1
ATOM 2060 C C . SER A 1 282 ? 42.619 -1.200 33.387 1.00 16.06 279 SER A C 1
ATOM 2061 O O . SER A 1 282 ? 42.787 -2.127 32.530 1.00 15.19 279 SER A O 1
ATOM 2064 N N . PRO A 1 283 ? 41.418 -0.778 33.703 1.00 14.88 280 PRO A N 1
ATOM 2065 C CA . PRO A 1 283 ? 40.248 -1.286 33.005 1.00 14.94 280 PRO A CA 1
ATOM 2066 C C . PRO A 1 283 ? 40.354 -1.018 31.528 1.00 13.25 280 PRO A C 1
ATOM 2067 O O . PRO A 1 283 ? 39.956 -1.914 30.733 1.00 12.69 280 PRO A O 1
ATOM 2071 N N . SER A 1 284 ? 40.855 0.100 31.120 1.00 12.67 281 SER A N 1
ATOM 2072 C CA . SE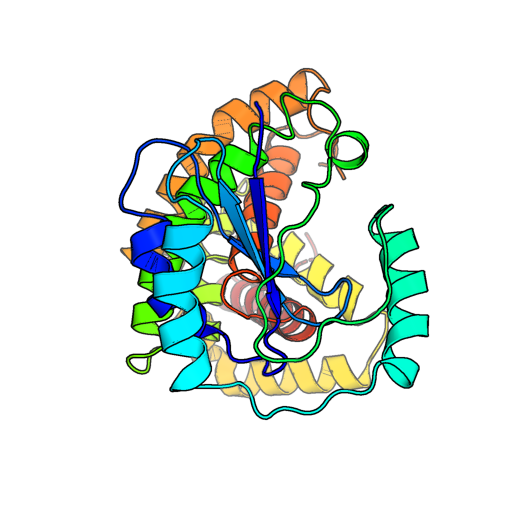R A 1 284 ? 40.932 0.423 29.718 1.00 13.21 281 SER A CA 1
ATOM 2073 C C . SER A 1 284 ? 41.883 -0.496 29.011 1.00 13.27 281 SER A C 1
ATOM 2074 O O . SER A 1 284 ? 41.647 -0.902 27.849 1.00 13.07 281 SER A O 1
ATOM 2077 N N . PHE A 1 285 ? 43.026 -0.825 29.584 1.00 11.57 282 PHE A N 1
ATOM 2078 C CA . PHE A 1 285 ? 43.927 -1.760 28.981 1.00 11.67 282 PHE A CA 1
ATOM 2079 C C . PHE A 1 285 ? 43.278 -3.146 28.817 1.00 11.74 282 PHE A C 1
ATOM 2080 O O . PHE A 1 285 ? 43.384 -3.779 27.729 1.00 11.83 282 PHE A O 1
ATOM 2088 N N . ARG A 1 286 ? 42.633 -3.630 29.848 1.00 11.23 283 ARG A N 1
ATOM 2089 C CA . ARG A 1 286 ? 42.054 -4.946 29.791 1.00 10.98 283 ARG A CA 1
ATOM 2090 C C . ARG A 1 286 ? 40.896 -5.017 28.835 1.00 10.15 283 ARG A C 1
ATOM 2091 O O . ARG A 1 286 ? 40.772 -6.040 28.132 1.00 10.80 283 ARG A O 1
ATOM 2099 N N . ARG A 1 287 ? 40.143 -3.972 28.691 1.00 11.10 284 ARG A N 1
ATOM 2100 C CA . ARG A 1 287 ? 39.057 -3.919 27.718 1.00 10.79 284 ARG A CA 1
ATOM 2101 C C . ARG A 1 287 ? 39.670 -3.909 26.347 1.00 10.24 284 ARG A C 1
ATOM 2102 O O . ARG A 1 287 ? 39.171 -4.653 25.467 1.00 10.41 284 ARG A O 1
ATOM 2110 N N . TYR A 1 288 ? 40.661 -3.115 26.078 1.00 9.77 285 TYR A N 1
ATOM 2111 C CA . TYR A 1 288 ? 41.326 -3.159 24.771 1.00 9.86 285 TYR A CA 1
ATOM 2112 C C . TYR A 1 288 ? 41.842 -4.505 24.459 1.00 9.77 285 TYR A C 1
ATOM 2113 O O . TYR A 1 288 ? 41.673 -5.019 23.349 1.00 10.65 285 TYR A O 1
ATOM 2122 N N . ARG A 1 289 ? 42.536 -5.168 25.394 1.00 10.40 286 ARG A N 1
ATOM 2123 C CA . ARG A 1 289 ? 43.048 -6.475 25.126 1.00 10.57 286 ARG A CA 1
ATOM 2124 C C . ARG A 1 289 ? 41.952 -7.448 24.781 1.00 10.42 286 ARG A C 1
ATOM 2125 O O . ARG A 1 289 ? 42.119 -8.292 23.857 1.00 11.04 286 ARG A O 1
ATOM 2133 N N . LEU A 1 290 ? 40.816 -7.412 25.403 1.00 9.90 287 LEU A N 1
ATOM 2134 C CA . LEU A 1 290 ? 39.681 -8.253 25.042 1.00 10.52 287 LEU A CA 1
ATOM 2135 C C . LEU A 1 290 ? 39.275 -7.985 23.641 1.00 9.72 287 LEU A C 1
ATOM 2136 O O . LEU A 1 290 ? 39.160 -8.926 22.819 1.00 9.35 287 LEU A O 1
ATOM 2141 N N . LEU A 1 291 ? 39.027 -6.720 23.282 1.00 9.84 288 LEU A N 1
ATOM 2142 C CA . LEU A 1 291 ? 38.485 -6.382 21.950 1.00 9.31 288 LEU A CA 1
ATOM 2143 C C . LEU A 1 291 ? 39.469 -6.636 20.849 1.00 9.63 288 LEU A C 1
ATOM 2144 O O . LEU A 1 291 ? 39.074 -7.034 19.730 1.00 9.66 288 LEU A O 1
ATOM 2149 N N . LEU A 1 292 ? 40.756 -6.463 21.119 1.00 9.14 289 LEU A N 1
ATOM 2150 C CA . LEU A 1 292 ? 41.772 -6.815 20.183 1.00 9.54 289 LEU A CA 1
ATOM 2151 C C . LEU A 1 292 ? 41.833 -8.315 19.962 1.00 9.08 289 LEU A C 1
ATOM 2152 O O . LEU A 1 292 ? 41.958 -8.801 18.834 1.00 9.26 289 LEU A O 1
ATOM 2157 N N . ASN A 1 293 ? 41.759 -9.099 21.043 1.00 9.18 290 ASN A N 1
ATOM 2158 C CA . ASN A 1 293 ? 41.695 -10.554 20.902 1.00 9.61 290 ASN A CA 1
ATOM 2159 C C . ASN A 1 293 ? 40.455 -11.018 20.152 1.00 9.44 290 ASN A C 1
ATOM 2160 O O . ASN A 1 293 ? 40.558 -11.957 19.321 1.00 9.98 290 ASN A O 1
ATOM 2165 N N . LEU A 1 294 ? 39.321 -10.367 20.317 1.00 9.29 291 LEU A N 1
ATOM 2166 C CA . LEU A 1 294 ? 38.168 -10.684 19.497 1.00 9.65 291 LEU A CA 1
ATOM 2167 C C . LEU A 1 294 ? 38.459 -10.410 18.057 1.00 8.62 291 LEU A C 1
ATOM 2168 O O . LEU A 1 294 ? 38.044 -11.172 17.165 1.00 9.28 291 LEU A O 1
ATOM 2173 N N . THR A 1 295 ? 39.160 -9.337 17.772 1.00 8.49 292 THR A N 1
ATOM 2174 C CA . THR A 1 295 ? 39.590 -9.003 16.409 1.00 9.04 292 THR A CA 1
ATOM 2175 C C . THR A 1 295 ? 40.523 -10.088 15.830 1.00 8.74 292 THR A C 1
ATOM 2176 O O . THR A 1 295 ? 40.362 -10.484 14.659 1.00 9.37 292 THR A O 1
ATOM 2180 N N . TYR A 1 296 ? 41.471 -10.565 16.625 1.00 8.77 293 TYR A N 1
ATOM 2181 C CA . TYR A 1 296 ? 42.283 -11.667 16.173 1.00 8.84 293 TYR A CA 1
ATOM 2182 C C . TYR A 1 296 ? 41.506 -12.923 15.872 1.00 8.58 293 TYR A C 1
ATOM 2183 O O . TYR A 1 296 ? 41.768 -13.603 14.881 1.00 10.17 293 TYR A O 1
ATOM 2192 N N . LEU A 1 297 ? 40.478 -13.211 16.652 1.00 9.23 294 LEU A N 1
ATOM 2193 C CA . LEU A 1 297 ? 39.616 -14.350 16.384 1.00 10.26 294 LEU A CA 1
ATOM 2194 C C . LEU A 1 297 ? 38.890 -14.129 15.070 1.00 8.94 294 LEU A C 1
ATOM 2195 O O . LEU A 1 297 ? 38.709 -15.081 14.281 1.00 9.57 294 LEU A O 1
ATOM 2200 N N . GLN A 1 298 ? 38.454 -12.915 14.761 1.00 9.14 295 GLN A N 1
ATOM 2201 C CA . GLN A 1 298 ? 37.855 -12.645 13.474 1.00 9.26 295 GLN A CA 1
ATOM 2202 C C . GLN A 1 298 ? 38.835 -12.872 12.352 1.00 9.74 295 GLN A C 1
ATOM 2203 O O . GLN A 1 298 ? 38.455 -13.449 11.312 1.00 9.81 295 GLN A O 1
ATOM 2209 N N . MET A 1 299 ? 40.056 -12.459 12.499 1.00 9.57 296 MET A N 1
ATOM 2210 C CA . MET A 1 299 ? 41.087 -12.697 11.457 1.00 10.07 296 MET A CA 1
ATOM 2211 C C . MET A 1 299 ? 41.270 -14.160 11.184 1.00 9.72 296 MET A C 1
ATOM 2212 O O . MET A 1 299 ? 41.357 -14.591 10.027 1.00 10.14 296 MET A O 1
ATOM 2217 N N A SER A 1 300 ? 41.214 -14.998 12.231 0.63 9.73 297 SER A N 1
ATOM 2218 N N B SER A 1 300 ? 41.263 -14.985 12.241 0.37 10.14 297 SER A N 1
ATOM 2219 C CA A SER A 1 300 ? 41.276 -16.446 12.068 0.63 11.37 297 SER A CA 1
ATOM 2220 C CA B SER A 1 300 ? 41.277 -16.438 12.076 0.37 11.28 297 SER A CA 1
ATOM 2221 C C A SER A 1 300 ? 40.066 -16.959 11.282 0.63 9.93 297 SER A C 1
ATOM 2222 C C B SER A 1 300 ? 40.082 -16.934 11.252 0.37 10.35 297 SER A C 1
ATOM 2223 O O A SER A 1 300 ? 40.195 -17.834 10.425 0.63 10.48 297 SER A O 1
ATOM 2224 O O B SER A 1 300 ? 40.241 -17.742 10.312 0.37 10.67 297 SER A O 1
ATOM 2229 N N . ARG A 1 301 ? 38.900 -16.432 11.573 1.00 11.04 298 ARG A N 1
ATOM 2230 C CA . ARG A 1 301 ? 37.720 -16.814 10.870 1.00 10.56 298 ARG A CA 1
ATOM 2231 C C . ARG A 1 301 ? 37.842 -16.529 9.394 1.00 9.63 298 ARG A C 1
ATOM 2232 O O . ARG A 1 301 ? 37.335 -17.258 8.522 1.00 11.16 298 ARG A O 1
ATOM 2240 N N . LEU A 1 302 ? 38.511 -15.443 9.057 1.00 9.74 299 LEU A N 1
ATOM 2241 C CA . LEU A 1 302 ? 38.802 -15.025 7.709 1.00 10.94 299 LEU A CA 1
ATOM 2242 C C . LEU A 1 302 ? 39.955 -15.750 7.084 1.00 11.09 299 LEU A C 1
ATOM 2243 O O . LEU A 1 302 ? 40.211 -15.422 5.876 1.00 12.87 299 LEU A O 1
ATOM 2248 N N . GLY A 1 303 ? 40.588 -16.641 7.752 1.00 10.02 300 GLY A N 1
ATOM 2249 C CA . GLY A 1 303 ? 41.637 -17.425 7.109 1.00 12.18 300 GLY A CA 1
ATOM 2250 C C . GLY A 1 303 ? 42.978 -16.833 7.285 1.00 13.08 300 GLY A C 1
ATOM 2251 O O . GLY A 1 303 ? 43.913 -17.393 6.622 1.00 17.21 300 GLY A O 1
ATOM 2252 N N . VAL A 1 304 ? 43.229 -15.845 8.097 1.00 10.44 301 VAL A N 1
ATOM 2253 C CA . VAL A 1 304 ? 44.560 -15.307 8.307 1.00 11.06 301 VAL A CA 1
ATOM 2254 C C . VAL A 1 304 ? 45.218 -16.210 9.336 1.00 12.60 301 VAL A C 1
ATOM 2255 O O . VAL A 1 304 ? 44.745 -16.423 10.432 1.00 14.67 301 VAL A O 1
ATOM 2259 N N . THR A 1 305 ? 46.390 -16.749 8.948 1.00 11.86 302 THR A N 1
ATOM 2260 C CA . THR A 1 305 ? 47.096 -17.678 9.806 1.00 12.86 302 THR A CA 1
ATOM 2261 C C . THR A 1 305 ? 47.854 -16.985 10.895 1.00 12.69 302 THR A C 1
ATOM 2262 O O . THR A 1 305 ? 47.962 -15.748 10.929 1.00 12.37 302 THR A O 1
ATOM 2266 N N . ALA A 1 306 ? 48.363 -17.685 11.900 1.00 13.51 303 ALA A N 1
ATOM 2267 C CA . ALA A 1 306 ? 49.077 -17.092 12.972 1.00 13.96 303 ALA A CA 1
ATOM 2268 C C . ALA A 1 306 ? 50.304 -16.298 12.473 1.00 13.52 303 ALA A C 1
ATOM 2269 O O . ALA A 1 306 ? 50.558 -15.193 12.989 1.00 13.44 303 ALA A O 1
ATOM 2271 N N . VAL A 1 307 ? 51.059 -16.884 11.550 1.00 12.60 304 VAL A N 1
ATOM 2272 C CA . VAL A 1 307 ? 52.206 -16.181 11.034 1.00 13.34 304 VAL A CA 1
ATOM 2273 C C . VAL A 1 307 ? 51.787 -14.895 10.337 1.00 12.52 304 VAL A C 1
ATOM 2274 O O . VAL A 1 307 ? 52.434 -13.854 10.465 1.00 12.68 304 VAL A O 1
ATOM 2278 N N . GLN A 1 308 ? 50.703 -14.949 9.566 1.00 11.57 305 GLN A N 1
ATOM 2279 C CA . GLN A 1 308 ? 50.242 -13.784 8.877 1.00 11.48 305 GLN A CA 1
ATOM 2280 C C . GLN A 1 308 ? 49.713 -12.725 9.782 1.00 11.41 305 GLN A C 1
ATOM 2281 O O . GLN A 1 308 ? 49.959 -11.543 9.558 1.00 10.96 305 GLN A O 1
ATOM 2287 N N . ARG A 1 309 ? 49.030 -13.119 10.836 1.00 10.78 306 ARG A N 1
ATOM 2288 C CA . ARG A 1 309 ? 48.580 -12.159 11.800 1.00 10.95 306 ARG A CA 1
ATOM 2289 C C . ARG A 1 309 ? 49.753 -11.430 12.426 1.00 11.12 306 ARG A C 1
ATOM 2290 O O . ARG A 1 309 ? 49.749 -10.208 12.660 1.00 10.64 306 ARG A O 1
ATOM 2298 N N . SER A 1 310 ? 50.809 -12.200 12.780 1.00 10.77 307 SER A N 1
ATOM 2299 C CA . SER A 1 310 ? 52.005 -11.614 13.357 1.00 11.40 307 SER A CA 1
ATOM 2300 C C . SER A 1 310 ? 52.737 -10.673 12.386 1.00 10.13 307 SER A C 1
ATOM 2301 O O . SER A 1 310 ? 53.199 -9.629 12.818 1.00 9.92 307 SER A O 1
ATOM 2304 N N . LEU A 1 311 ? 52.798 -11.093 11.132 1.00 9.50 308 LEU A N 1
ATOM 2305 C CA . LEU A 1 311 ? 53.326 -10.186 10.117 1.00 9.48 308 LEU A CA 1
ATOM 2306 C C . LEU A 1 311 ? 52.586 -8.880 10.047 1.00 9.85 308 LEU A C 1
ATOM 2307 O O . LEU A 1 311 ? 53.126 -7.799 9.977 1.00 10.27 308 LEU A O 1
ATOM 2312 N N . LEU A 1 312 ? 51.234 -8.971 10.034 1.00 9.75 309 LEU A N 1
ATOM 2313 C CA . LEU A 1 312 ? 50.415 -7.776 10.009 1.00 9.47 309 LEU A CA 1
ATOM 2314 C C . LEU A 1 312 ? 50.611 -6.903 11.205 1.00 8.97 309 LEU A C 1
ATOM 2315 O O . LEU A 1 312 ? 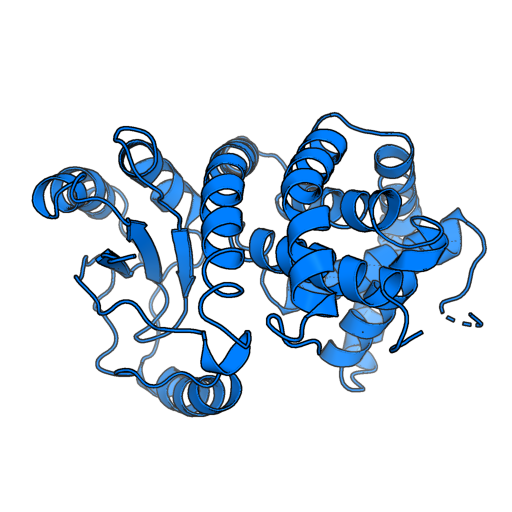50.649 -5.691 11.117 1.00 9.90 309 LEU A O 1
ATOM 2320 N N . CYS A 1 313 ? 50.799 -7.535 12.372 1.00 9.14 310 CYS A N 1
ATOM 2321 C CA . CYS A 1 313 ? 51.173 -6.795 13.562 1.00 9.72 310 CYS A CA 1
ATOM 2322 C C . CYS A 1 313 ? 52.497 -6.025 13.403 1.00 9.16 310 CYS A C 1
ATOM 2323 O O . CYS A 1 313 ? 52.591 -4.900 13.829 1.00 9.51 310 CYS A O 1
ATOM 2326 N N . HIS A 1 314 ? 53.500 -6.747 12.853 1.00 9.62 311 HIS A N 1
ATOM 2327 C CA . HIS A 1 314 ? 54.777 -6.064 12.585 1.00 9.67 311 HIS A CA 1
ATOM 2328 C C . HIS A 1 314 ? 54.593 -4.859 11.687 1.00 9.25 311 HIS A C 1
ATOM 2329 O O . HIS A 1 314 ? 55.074 -3.757 11.940 1.00 10.41 311 HIS A O 1
ATOM 2336 N N . PHE A 1 315 ? 53.835 -5.058 10.591 1.00 9.83 312 PHE A N 1
ATOM 2337 C CA . PHE A 1 315 ? 53.556 -3.975 9.671 1.00 10.49 312 PHE A CA 1
ATOM 2338 C C . PHE A 1 315 ? 52.802 -2.865 10.345 1.00 9.43 312 PHE A C 1
ATOM 2339 O O . PHE A 1 315 ? 53.115 -1.660 10.106 1.00 10.29 312 PHE A O 1
ATOM 2347 N N . ALA A 1 316 ? 51.787 -3.132 11.153 1.00 10.22 313 ALA A N 1
ATOM 2348 C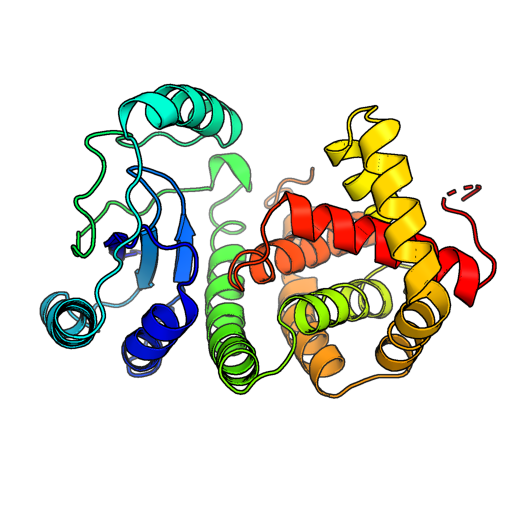 CA . ALA A 1 316 ? 51.012 -2.105 11.775 1.00 9.77 313 ALA A CA 1
ATOM 2349 C C . ALA A 1 316 ? 51.856 -1.282 12.741 1.00 10.20 313 ALA A C 1
ATOM 2350 O O . ALA A 1 316 ? 51.785 -0.062 12.773 1.00 10.52 313 ALA A O 1
ATOM 2352 N N . ALA A 1 317 ? 52.672 -1.976 13.560 1.00 10.00 314 ALA A N 1
ATOM 2353 C CA . ALA A 1 317 ? 53.513 -1.260 14.495 1.00 10.80 314 ALA A CA 1
ATOM 2354 C C . ALA A 1 317 ? 54.526 -0.314 13.725 1.00 9.91 314 ALA A C 1
ATOM 2355 O O . ALA A 1 317 ? 54.655 0.812 14.105 1.00 10.78 314 ALA A O 1
ATOM 2357 N N . SER A 1 318 ? 55.140 -0.891 12.717 1.00 9.75 315 SER A N 1
ATOM 2358 C CA . SER A 1 318 ? 56.117 -0.065 11.955 1.00 10.27 315 SER A CA 1
ATOM 2359 C C . SER A 1 318 ? 55.449 1.125 11.297 1.00 10.13 315 SER A C 1
ATOM 2360 O O . SER A 1 318 ? 55.980 2.235 11.263 1.00 11.24 315 SER A O 1
ATOM 2363 N N . ALA A 1 319 ? 54.279 0.903 10.699 1.00 10.14 316 ALA A N 1
ATOM 2364 C CA . ALA A 1 319 ? 53.581 1.978 10.023 1.00 10.17 316 ALA A CA 1
ATOM 2365 C C . ALA A 1 319 ? 53.145 3.030 10.967 1.00 10.18 316 ALA A C 1
ATOM 2366 O O . ALA A 1 319 ? 53.196 4.244 10.667 1.00 11.80 316 ALA A O 1
ATOM 2368 N N . VAL A 1 320 ? 52.629 2.664 12.116 1.00 10.61 317 VAL A N 1
ATOM 2369 C CA . VAL A 1 320 ? 52.249 3.639 13.125 1.00 10.85 317 VAL A CA 1
ATOM 2370 C C . VAL A 1 320 ? 53.441 4.442 13.593 1.00 11.62 317 VAL A C 1
ATOM 2371 O O . VAL A 1 320 ? 53.382 5.674 13.724 1.00 12.83 317 VAL A O 1
ATOM 2375 N N . GLU A 1 321 ? 54.542 3.759 13.863 1.00 12.33 318 GLU A N 1
ATOM 2376 C CA . GLU A 1 321 ? 55.788 4.445 14.299 1.00 12.68 318 GLU A CA 1
ATOM 2377 C C . GLU A 1 321 ? 56.153 5.480 13.248 1.00 13.13 318 GLU A C 1
ATOM 2378 O O . GLU A 1 321 ? 56.465 6.663 13.623 1.00 14.43 318 GLU A O 1
ATOM 2384 N N . GLU A 1 322 ? 56.191 5.137 11.970 1.00 12.79 319 GLU A N 1
ATOM 2385 C CA . GLU A 1 322 ? 56.610 6.104 10.944 1.00 12.75 319 GLU A CA 1
ATOM 2386 C C . GLU A 1 322 ? 55.583 7.113 10.674 1.00 13.65 319 GLU A C 1
ATOM 2387 O O . GLU A 1 322 ? 55.950 8.321 10.408 1.00 16.39 319 GLU A O 1
ATOM 2393 N N . GLU A 1 323 ? 54.316 6.836 10.689 1.00 12.70 320 GLU A N 1
ATOM 2394 C CA . GLU A 1 323 ? 53.308 7.816 10.368 1.00 13.36 320 GLU A CA 1
ATOM 2395 C C . GLU A 1 323 ? 53.210 8.862 11.430 1.00 13.66 320 GLU A C 1
ATOM 2396 O O . GLU A 1 323 ? 52.914 10.049 11.122 1.00 15.96 320 GLU A O 1
ATOM 2402 N N . TYR A 1 324 ? 53.306 8.506 12.692 1.00 13.16 321 TYR A N 1
ATOM 2403 C CA . TYR A 1 324 ? 53.007 9.408 13.780 1.00 14.62 321 TYR A CA 1
ATOM 2404 C C . TYR A 1 324 ? 54.303 9.767 14.524 1.00 17.47 321 TYR A C 1
ATOM 2405 O O . TYR A 1 324 ? 54.213 10.570 15.482 1.00 21.14 321 TYR A O 1
ATOM 2414 N N . GLY A 1 325 ? 55.472 9.293 14.190 1.00 15.74 322 GLY A N 1
ATOM 2415 C CA . GLY A 1 325 ? 56.708 9.697 14.855 1.00 17.45 322 GLY A CA 1
ATOM 2416 C C . GLY A 1 325 ? 56.749 9.223 16.271 1.00 20.08 322 GLY A C 1
ATOM 2417 O O . GLY A 1 325 ? 57.161 9.973 17.185 1.00 23.17 322 GLY A O 1
ATOM 2418 N N . VAL A 1 326 ? 56.423 7.971 16.515 1.00 19.07 323 VAL A N 1
ATOM 2419 C CA . VAL A 1 326 ? 56.398 7.362 17.843 1.00 19.17 323 VAL A CA 1
ATOM 2420 C C . VAL A 1 326 ? 57.236 6.132 17.832 1.00 19.29 323 VAL A C 1
ATOM 2421 O O . VAL A 1 326 ? 57.593 5.590 16.787 1.00 20.02 323 VAL A O 1
ATOM 2425 N N . SER A 1 327 ? 57.512 5.627 19.032 1.00 19.18 324 SER A N 1
ATOM 2426 C CA . SER A 1 327 ? 58.301 4.430 19.236 1.00 21.29 324 SER A CA 1
ATOM 2427 C C . SER A 1 327 ? 57.700 3.514 20.280 1.00 21.46 324 SER A C 1
ATOM 2428 O O . SER A 1 327 ? 57.412 4.014 21.344 1.00 26.07 324 SER A O 1
ATOM 2431 N N . ALA A 1 328 ? 57.487 2.205 19.958 1.00 22.52 325 ALA A N 1
ATOM 2432 C CA . ALA A 1 328 ? 57.014 1.225 20.919 1.00 27.52 325 ALA A CA 1
ATOM 2433 C C . ALA A 1 328 ? 58.221 0.975 21.884 1.00 28.50 325 ALA A C 1
ATOM 2434 O O . ALA A 1 328 ? 58.115 1.082 23.071 1.00 38.79 325 ALA A O 1
ATOM 2436 N N . GLU A 1 330 ? 60.053 3.009 23.321 1.00 50.34 327 GLU A N 1
ATOM 2437 C CA . GLU A 1 330 ? 60.238 4.301 23.984 1.00 52.58 327 GLU A CA 1
ATOM 2438 C C . GLU A 1 330 ? 59.068 4.657 24.864 1.00 53.06 327 GLU A C 1
ATOM 2439 O O . GLU A 1 330 ? 59.251 5.196 25.960 1.00 57.44 327 GLU A O 1
ATOM 2445 N N . ILE A 1 331 ? 57.866 4.392 24.375 1.00 46.86 328 ILE A N 1
ATOM 2446 C CA . ILE A 1 331 ? 56.733 4.275 25.257 1.00 43.99 328 ILE A CA 1
ATOM 2447 C C . ILE A 1 331 ? 56.999 3.001 26.091 1.00 45.54 328 ILE A C 1
ATOM 2448 O O . ILE A 1 331 ? 56.775 2.971 27.310 1.00 46.81 328 ILE A O 1
#